Protein AF-A0A916DG64-F1 (afdb_monomer_lite)

Secondary structure (DSSP, 8-state):
--EEE-SSS-EEE-SSEEE---EEE-GGGSBT--HHHHHHTS----S-SHHHHHHHHHHHHPPTT-EEEEEEPPSS-BSTTHHHHHHHHHHHHHHHTT-TT-EEEEEESSSS-TTHHHHHHHHHHHT-BSTTSSEEEE-GGGTT-EEEEETTTTEEEESS-EEE-SEEEE-PPEEE-HHHHHTT---BTTTBEEB-TTT-BBSSSTTEEE-GGGEE-EEGGGTEEPPBSHHHHHHHHHHHHHHHHHHHTTPPPPPPEEEEEEEEEEETTEEEEEEEEEEEETTEEEE-GGG-EEPPSEEEETTEEEEPPHHHHHHHHHHHHHHHHHHHHHHH-

Radius of gyration: 21.14 Å; chains: 1; bounding box: 53×46×56 Å

Sequence (333 aa):
GKTVATADAGSFPYDALVVAPGVDFDFGAVEGLTQELSETAIPHAWKAGPQTLLLKKQLEAMPDGGRFVIAVPKGPFRCPPGPYERAAQVAMHCMHHGKKKAKILILDANESFSKKPLFEEAWKALYGYGPTGMIEWVSASAGGLVERIDAGSLTAHTTFDDVKADVLNVIPPHRAGKIARDAGLATLKGNWCEVKPENMESKAHKDIYVIGDACVGGETSTGNGFPKSAHMANSQAKVVAASLVAKLNALPTPVPIYTNTCYSVVGHDWGFSVVHLFRVQNGQWVYIKEGSGISPVTLGTKQAPKPVPRIYRKMEAEYADGWLRNLLADAFA

pLDDT: mean 95.9, std 5.23, range [58.59, 98.94]

Structure (mmCIF, N/CA/C/O backbone):
data_AF-A0A916DG64-F1
#
_entry.id   AF-A0A916DG64-F1
#
loop_
_atom_site.group_PDB
_atom_site.id
_atom_site.type_symbol
_atom_site.label_atom_id
_atom_site.label_alt_id
_atom_site.label_comp_id
_atom_site.label_asym_id
_atom_site.label_entity_id
_atom_site.label_seq_id
_atom_site.pdbx_PDB_ins_code
_atom_site.Cartn_x
_atom_site.Cartn_y
_atom_site.Cartn_z
_atom_site.occupancy
_atom_site.B_iso_or_equiv
_atom_site.auth_seq_id
_atom_site.auth_comp_id
_atom_site.auth_asym_id
_atom_site.auth_atom_id
_atom_site.pdbx_PDB_model_num
ATOM 1 N N . GLY A 1 1 ? -25.480 16.493 21.233 1.00 75.81 1 GLY A N 1
ATOM 2 C CA . GLY A 1 1 ? -25.607 15.028 21.087 1.00 75.81 1 GLY A CA 1
ATOM 3 C C . GLY A 1 1 ? -24.540 14.521 20.139 1.00 75.81 1 GLY A C 1
ATOM 4 O O . GLY A 1 1 ? -24.026 15.317 19.362 1.00 75.81 1 GLY A O 1
ATOM 5 N N . LYS A 1 2 ? -24.183 13.236 20.211 1.00 94.50 2 LYS A N 1
ATOM 6 C CA . LYS A 1 2 ? -23.258 12.599 19.263 1.00 94.50 2 LYS A CA 1
ATOM 7 C C . LYS A 1 2 ? -23.967 12.380 17.929 1.00 94.50 2 LYS A C 1
ATOM 9 O O . LYS A 1 2 ? -24.982 11.691 17.902 1.00 94.50 2 LYS A O 1
ATOM 14 N N . THR A 1 3 ? -23.473 12.995 16.855 1.00 96.62 3 THR A N 1
ATOM 15 C CA . THR A 1 3 ? -24.089 12.894 15.522 1.00 96.62 3 THR A CA 1
ATOM 16 C C . THR A 1 3 ? -23.038 12.826 14.422 1.00 96.62 3 THR A C 1
ATOM 18 O O . THR A 1 3 ? -21.952 13.385 14.579 1.00 96.62 3 THR A O 1
ATOM 21 N N . VAL A 1 4 ? -23.362 12.153 13.320 1.00 97.00 4 VAL A N 1
ATOM 22 C CA . VAL A 1 4 ? -22.627 12.218 12.054 1.00 97.00 4 VAL A CA 1
ATOM 23 C C . VAL A 1 4 ? -23.463 13.002 11.048 1.00 97.00 4 VAL A C 1
ATOM 25 O O . VAL A 1 4 ? -24.617 12.661 10.801 1.00 97.00 4 VAL A O 1
ATOM 28 N N . ALA A 1 5 ? -22.892 14.073 10.499 1.00 96.12 5 ALA A N 1
ATOM 29 C CA . ALA A 1 5 ? -23.518 14.859 9.445 1.00 96.12 5 ALA A CA 1
ATOM 30 C C . ALA A 1 5 ? -23.065 14.340 8.078 1.00 96.12 5 ALA A C 1
ATOM 32 O O . ALA A 1 5 ? -21.889 14.033 7.872 1.00 96.12 5 ALA A O 1
ATOM 33 N N . THR A 1 6 ? -24.006 14.247 7.149 1.00 96.38 6 THR A N 1
ATOM 34 C CA . THR A 1 6 ? -23.760 13.878 5.752 1.00 96.38 6 THR A CA 1
ATOM 35 C C . THR A 1 6 ? -23.953 15.100 4.859 1.00 96.38 6 THR A C 1
ATOM 37 O O . THR A 1 6 ? -24.619 16.052 5.261 1.00 96.38 6 THR A O 1
ATOM 40 N N . ALA A 1 7 ? -23.372 15.084 3.657 1.00 94.88 7 ALA A N 1
ATOM 41 C CA . ALA A 1 7 ? -23.532 16.188 2.710 1.00 94.88 7 ALA A CA 1
ATOM 42 C C . ALA A 1 7 ? -25.006 16.391 2.308 1.00 94.88 7 ALA A C 1
ATOM 44 O O . ALA A 1 7 ? -25.482 17.522 2.308 1.00 94.88 7 ALA A O 1
ATOM 45 N N . ASP A 1 8 ? -25.729 15.290 2.058 1.00 95.12 8 ASP A N 1
ATOM 46 C CA . ASP A 1 8 ? -27.039 15.340 1.391 1.00 95.12 8 ASP A CA 1
ATOM 47 C C . ASP A 1 8 ? -28.197 14.721 2.197 1.00 95.12 8 ASP A C 1
ATOM 49 O O . ASP A 1 8 ? -29.359 14.925 1.855 1.00 95.12 8 ASP A O 1
ATOM 53 N N . ALA A 1 9 ? -27.924 13.959 3.264 1.00 93.06 9 ALA A N 1
ATOM 54 C CA . ALA A 1 9 ? -28.934 13.171 3.990 1.00 93.06 9 ALA A CA 1
ATOM 55 C C . ALA A 1 9 ? -29.154 13.622 5.449 1.00 93.06 9 ALA A C 1
ATOM 57 O O . ALA A 1 9 ? -29.781 12.916 6.237 1.00 93.06 9 ALA A O 1
ATOM 58 N N . GLY A 1 10 ? -28.650 14.802 5.825 1.00 95.25 10 GLY A N 1
ATOM 59 C CA . GLY A 1 10 ? -28.802 15.358 7.170 1.00 95.25 10 GLY A CA 1
ATOM 60 C C . GLY A 1 10 ? -27.889 14.705 8.213 1.00 95.25 10 GLY A C 1
ATOM 61 O O . GLY A 1 10 ? -26.776 14.268 7.898 1.00 95.25 10 GLY A O 1
ATOM 62 N N . SER A 1 11 ? -28.351 14.682 9.466 1.00 97.06 11 SER A N 1
ATOM 63 C CA . SER A 1 11 ? -27.567 14.264 10.635 1.00 97.06 11 SER A CA 1
ATOM 64 C C . SER A 1 11 ? -28.151 13.026 11.309 1.00 97.06 11 SER A C 1
ATOM 66 O O . SER A 1 11 ? -29.339 12.987 11.623 1.00 97.06 11 SER A O 1
ATOM 68 N N . PHE A 1 12 ? -27.291 12.057 11.617 1.00 97.69 12 PHE A N 1
ATOM 69 C CA . PHE A 1 12 ? -27.664 10.795 12.254 1.00 97.69 12 PHE A CA 1
ATOM 70 C C . PHE A 1 12 ? -27.069 10.713 13.664 1.00 97.69 12 PHE A C 1
ATOM 72 O O . PHE A 1 12 ? -25.855 10.891 13.810 1.00 97.69 12 PHE A O 1
ATOM 79 N N . PRO A 1 13 ? -27.870 10.465 14.716 1.00 97.88 13 PRO A N 1
ATOM 80 C CA . PRO A 1 13 ? -27.342 10.237 16.055 1.00 97.88 13 PRO A CA 1
ATOM 81 C C . PRO A 1 13 ? -26.612 8.893 16.141 1.00 97.88 13 PRO A C 1
ATOM 83 O O . PRO A 1 13 ? -26.946 7.954 15.421 1.00 97.88 13 PRO A O 1
ATOM 86 N N . TYR A 1 14 ? -25.629 8.791 17.037 1.00 97.06 14 TYR A N 1
ATOM 87 C CA . TYR A 1 14 ? -24.932 7.531 17.297 1.00 97.06 14 TYR A CA 1
ATOM 88 C C . TYR A 1 14 ? -24.578 7.348 18.775 1.00 97.06 14 TYR A C 1
ATOM 90 O O . TYR A 1 14 ? -24.207 8.299 19.466 1.00 97.06 14 TYR A O 1
ATOM 98 N N . ASP A 1 15 ? -24.596 6.095 19.229 1.00 95.62 15 ASP A N 1
ATOM 99 C CA . ASP A 1 15 ? -24.011 5.689 20.513 1.00 95.62 15 ASP A CA 1
ATOM 100 C C . ASP A 1 15 ? -22.540 5.294 20.359 1.00 95.62 15 ASP A C 1
ATOM 102 O O . ASP A 1 15 ? -21.708 5.646 21.200 1.00 95.62 15 ASP A O 1
ATOM 106 N N . ALA A 1 16 ? -22.227 4.629 19.241 1.00 96.94 16 ALA A N 1
ATOM 107 C CA . ALA A 1 16 ? -20.892 4.288 18.771 1.00 96.94 16 ALA A CA 1
ATOM 108 C C . ALA A 1 16 ? -20.773 4.561 17.263 1.00 96.94 16 ALA A C 1
ATOM 110 O O . ALA A 1 16 ? -21.703 4.278 16.510 1.00 96.94 16 ALA A O 1
ATOM 111 N N . LEU A 1 17 ? -19.628 5.086 16.821 1.00 98.19 17 LEU A N 1
ATOM 112 C CA . LEU A 1 17 ? -19.360 5.401 15.416 1.00 98.19 17 LEU A CA 1
ATOM 113 C C . LEU A 1 17 ? -18.107 4.673 14.933 1.00 98.19 17 LEU A C 1
ATOM 115 O O . LEU A 1 17 ? -17.037 4.844 15.510 1.00 98.19 17 LEU A O 1
ATOM 119 N N . VAL A 1 18 ? -18.215 3.907 13.848 1.00 98.62 18 VAL A N 1
ATOM 120 C CA . VAL A 1 18 ? -17.057 3.292 13.181 1.00 98.62 18 VAL A CA 1
ATOM 121 C C . VAL A 1 18 ? -16.666 4.134 11.968 1.00 98.62 18 VAL A C 1
ATOM 123 O O . VAL A 1 18 ? -17.493 4.419 11.106 1.00 98.62 18 VAL A O 1
ATOM 126 N N . VAL A 1 19 ? -15.400 4.537 11.897 1.00 98.69 19 VAL A N 1
ATOM 127 C CA . VAL A 1 19 ? -14.840 5.428 10.875 1.00 98.69 19 VAL A CA 1
ATOM 128 C C . VAL A 1 19 ? -13.781 4.662 10.079 1.00 98.69 19 VAL A C 1
ATOM 130 O O . VAL A 1 19 ? -12.710 4.340 10.594 1.00 98.69 19 VAL A O 1
ATOM 133 N N . ALA A 1 20 ? -14.075 4.372 8.807 1.00 98.62 20 ALA A N 1
ATOM 134 C CA . ALA A 1 20 ? -13.213 3.588 7.911 1.00 98.62 20 ALA A CA 1
ATOM 135 C C . ALA A 1 20 ? -12.921 4.294 6.560 1.00 98.62 20 ALA A C 1
ATOM 137 O O . ALA A 1 20 ? -13.165 3.722 5.500 1.00 98.62 20 ALA A O 1
ATOM 138 N N . PRO A 1 21 ? -12.399 5.539 6.538 1.00 98.31 21 PRO A N 1
ATOM 139 C CA . PRO A 1 21 ? -12.333 6.352 5.319 1.00 98.31 21 PRO A CA 1
ATOM 140 C C . PRO A 1 21 ? -11.143 6.022 4.403 1.00 98.31 21 PRO A C 1
ATOM 142 O O . PRO A 1 21 ? -10.901 6.725 3.422 1.00 98.31 21 PRO A O 1
ATOM 145 N N . GLY A 1 22 ? -10.357 4.992 4.730 1.00 98.38 22 GLY A N 1
ATOM 146 C CA . GLY A 1 22 ? -9.140 4.643 4.002 1.00 98.38 22 GLY A CA 1
ATOM 147 C C . GLY A 1 22 ? -8.077 5.745 4.062 1.00 98.38 22 GLY A C 1
ATOM 148 O O . GLY A 1 22 ? -7.862 6.365 5.106 1.00 98.38 22 GLY A O 1
ATOM 149 N N . VAL A 1 23 ? -7.396 5.965 2.934 1.00 97.94 23 VAL A N 1
ATOM 150 C CA . VAL A 1 23 ? -6.313 6.949 2.797 1.00 97.94 23 VAL A CA 1
ATOM 151 C C . VAL A 1 23 ? -6.697 8.128 1.916 1.00 97.94 23 VAL A C 1
ATOM 153 O O . VAL A 1 23 ? -7.529 8.034 1.007 1.00 97.94 23 VAL A O 1
ATOM 156 N N . ASP A 1 24 ? -6.008 9.226 2.159 1.00 97.50 24 ASP A N 1
ATOM 157 C CA . ASP A 1 24 ? -5.886 10.374 1.281 1.00 97.50 24 ASP A CA 1
ATOM 158 C C . ASP A 1 24 ? -4.401 10.605 0.956 1.00 97.50 24 ASP A C 1
ATOM 160 O O . ASP A 1 24 ? -3.525 9.997 1.580 1.00 97.50 24 ASP A O 1
ATOM 164 N N . PHE A 1 25 ? -4.115 11.455 -0.024 1.00 98.00 25 PHE A N 1
ATOM 165 C CA . PHE A 1 25 ? -2.757 11.683 -0.518 1.00 98.00 25 PHE A CA 1
ATOM 166 C C . PHE A 1 25 ? -2.274 13.090 -0.178 1.00 98.00 25 PHE A C 1
ATOM 168 O O . PHE A 1 25 ? -3.056 14.044 -0.137 1.00 98.00 25 PHE A O 1
ATOM 175 N N . ASP A 1 26 ? -0.977 13.208 0.083 1.00 96.44 26 ASP A N 1
ATOM 176 C CA . ASP A 1 26 ? -0.284 14.482 0.198 1.00 96.44 26 ASP A CA 1
ATOM 177 C C . ASP A 1 26 ? 0.461 14.783 -1.106 1.00 96.44 26 ASP A C 1
ATOM 179 O O . ASP A 1 26 ? 1.649 14.503 -1.245 1.00 96.44 26 ASP A O 1
ATOM 183 N N . PHE A 1 27 ? -0.272 15.286 -2.103 1.00 96.62 27 PHE A N 1
ATOM 184 C CA . PHE A 1 27 ? 0.285 15.563 -3.431 1.00 96.62 27 PHE A CA 1
ATOM 185 C C . PHE A 1 27 ? 1.419 16.593 -3.385 1.00 96.62 27 PHE A C 1
ATOM 187 O O . PHE A 1 27 ? 2.398 16.438 -4.101 1.00 96.62 27 PHE A O 1
ATOM 194 N N . GLY A 1 28 ? 1.325 17.583 -2.489 1.00 94.38 28 GLY A N 1
ATOM 195 C CA . GLY A 1 28 ? 2.333 18.634 -2.341 1.00 94.38 28 GLY A CA 1
ATOM 196 C C . GLY A 1 28 ? 3.660 18.166 -1.737 1.00 94.38 28 GLY A C 1
ATOM 197 O O . GLY A 1 28 ? 4.599 18.951 -1.685 1.00 94.38 28 GLY A O 1
ATOM 198 N N . ALA A 1 29 ? 3.757 16.910 -1.289 1.00 94.44 29 ALA A N 1
ATOM 199 C CA . ALA A 1 29 ? 5.007 16.337 -0.797 1.00 94.44 29 ALA A CA 1
ATOM 200 C C . ALA A 1 29 ? 5.994 15.959 -1.919 1.00 94.44 29 ALA A C 1
ATOM 202 O O . ALA A 1 29 ? 7.142 15.642 -1.624 1.00 94.44 29 ALA A O 1
ATOM 203 N N . VAL A 1 30 ? 5.553 15.977 -3.182 1.00 97.19 30 VAL A N 1
ATOM 204 C CA . VAL A 1 30 ? 6.415 15.873 -4.366 1.00 97.19 30 VAL A CA 1
ATOM 205 C C . VAL A 1 30 ? 6.221 17.150 -5.172 1.00 97.19 30 VAL A C 1
ATOM 207 O O . VAL A 1 30 ? 5.112 17.437 -5.626 1.00 97.19 30 VAL A O 1
ATOM 210 N N . GLU A 1 31 ? 7.278 17.939 -5.339 1.00 98.12 31 GLU A N 1
ATOM 211 C CA . GLU A 1 31 ? 7.180 19.214 -6.046 1.00 98.12 31 GLU A CA 1
ATOM 212 C C . GLU A 1 31 ? 6.708 18.990 -7.495 1.00 98.12 31 GLU A C 1
ATOM 214 O O . GLU A 1 31 ? 7.149 18.067 -8.178 1.00 98.12 31 GLU A O 1
ATOM 219 N N . GLY A 1 32 ? 5.773 19.816 -7.967 1.00 97.19 32 GLY A N 1
ATOM 220 C CA . GLY A 1 32 ? 5.185 19.694 -9.306 1.00 97.19 32 GLY A CA 1
ATOM 221 C C . GLY A 1 32 ? 4.046 18.672 -9.424 1.00 97.19 32 GLY A C 1
ATOM 222 O O . GLY A 1 32 ? 3.350 18.668 -10.439 1.00 97.19 32 GLY A O 1
ATOM 223 N N . LEU A 1 33 ? 3.791 17.846 -8.400 1.00 98.00 33 LEU A N 1
ATOM 224 C CA . LEU A 1 33 ? 2.651 16.931 -8.388 1.00 98.00 33 LEU A CA 1
ATOM 225 C C . LEU A 1 33 ? 1.389 17.609 -7.844 1.00 98.00 33 LEU A C 1
ATOM 227 O O . LEU A 1 33 ? 1.379 18.207 -6.770 1.00 98.00 33 LEU A O 1
ATOM 231 N N . THR A 1 34 ? 0.282 17.459 -8.567 1.00 97.88 34 THR A N 1
ATOM 232 C CA . THR A 1 34 ? -1.045 17.916 -8.137 1.00 97.88 34 THR A CA 1
ATOM 233 C C . THR A 1 34 ? -2.055 16.776 -8.202 1.00 97.88 34 THR A C 1
ATOM 235 O O . THR A 1 34 ? -1.813 15.737 -8.826 1.00 97.88 34 THR A O 1
ATOM 238 N N . GLN A 1 35 ? -3.208 16.967 -7.558 1.00 97.31 35 GLN A N 1
ATOM 239 C CA . GLN A 1 35 ? -4.318 16.023 -7.669 1.00 97.31 35 GLN A CA 1
ATOM 240 C C . GLN A 1 35 ? -4.804 15.907 -9.121 1.00 97.31 35 GLN A C 1
ATOM 242 O O . GLN A 1 35 ? -4.921 14.798 -9.628 1.00 97.31 35 GLN A O 1
ATOM 247 N N . GLU A 1 36 ? -5.016 17.034 -9.805 1.00 97.75 36 GLU A N 1
ATOM 248 C CA . GLU A 1 36 ? -5.462 17.068 -11.205 1.00 97.75 36 GLU A CA 1
ATOM 249 C C . GLU A 1 36 ? -4.494 16.318 -12.124 1.00 97.75 36 GLU A C 1
ATOM 251 O O . GLU A 1 36 ? -4.902 15.475 -12.925 1.00 97.75 36 GLU A O 1
ATOM 256 N N . LEU A 1 37 ? -3.194 16.572 -11.971 1.00 97.00 37 LEU A N 1
ATOM 257 C CA . LEU A 1 37 ? -2.167 15.888 -12.746 1.00 97.00 37 LEU A CA 1
ATOM 258 C C . LEU A 1 37 ? -2.169 14.386 -12.461 1.00 97.00 37 LEU A C 1
ATOM 260 O O . LEU A 1 37 ? -2.045 13.575 -13.381 1.00 97.00 37 LEU A O 1
ATOM 264 N N . SER A 1 38 ? -2.367 14.018 -11.194 1.00 97.25 38 SER A N 1
ATOM 265 C CA . SER A 1 38 ? -2.494 12.621 -10.804 1.00 97.25 38 SER A CA 1
ATOM 266 C C . SER A 1 38 ? -3.720 11.966 -11.432 1.00 97.25 38 SER A C 1
ATOM 268 O O . SER A 1 38 ? -3.664 10.806 -11.815 1.00 97.25 38 SER A O 1
ATOM 270 N N . GLU A 1 39 ? -4.822 12.694 -11.584 1.00 96.81 39 GLU A N 1
ATOM 271 C CA . GLU A 1 39 ? -6.076 12.204 -12.161 1.00 96.81 39 GLU A CA 1
ATOM 272 C C . GLU A 1 39 ? -6.049 12.077 -13.690 1.00 96.81 39 GLU A C 1
ATOM 274 O O . GLU A 1 39 ? -6.803 11.272 -14.240 1.00 96.81 39 GLU A O 1
ATOM 279 N N . THR A 1 40 ? -5.162 12.813 -14.367 1.00 96.62 40 THR A N 1
ATOM 280 C CA . THR A 1 40 ? -5.202 12.989 -15.829 1.00 96.62 40 THR A CA 1
ATOM 281 C C . THR A 1 40 ? -3.980 12.458 -16.577 1.00 96.62 40 THR A C 1
ATOM 283 O O . THR A 1 40 ? -4.145 11.925 -17.676 1.00 96.62 40 THR A O 1
ATOM 286 N N . ALA A 1 41 ? -2.769 12.557 -16.014 1.00 97.25 41 ALA A N 1
ATOM 287 C CA . ALA A 1 41 ? -1.533 12.256 -16.746 1.00 97.25 41 ALA A CA 1
ATOM 288 C C . ALA A 1 41 ? -0.509 11.413 -15.973 1.00 97.25 41 ALA A C 1
ATOM 290 O O . ALA A 1 41 ? 0.142 10.570 -16.584 1.00 97.25 41 ALA A O 1
ATOM 291 N N . ILE A 1 42 ? -0.362 11.588 -14.658 1.00 98.44 42 ILE A N 1
ATOM 292 C CA . ILE A 1 42 ? 0.627 10.863 -13.837 1.00 98.44 42 ILE A CA 1
ATOM 293 C C . ILE A 1 42 ? -0.128 10.066 -12.766 1.00 98.44 42 ILE A C 1
ATOM 295 O O . ILE A 1 42 ? -0.155 10.447 -11.596 1.00 98.44 42 ILE A O 1
ATOM 299 N N . PRO A 1 43 ? -0.820 8.975 -13.146 1.00 98.56 43 PRO A N 1
ATOM 300 C CA . PRO A 1 43 ? -1.665 8.238 -12.220 1.00 98.56 43 PRO A CA 1
ATOM 301 C C . PRO A 1 43 ? -0.854 7.698 -11.051 1.00 98.56 43 PRO A C 1
ATOM 303 O O . PRO A 1 43 ? 0.223 7.141 -11.242 1.00 98.56 43 PRO A O 1
ATOM 306 N N . HIS A 1 44 ? -1.417 7.760 -9.847 1.00 98.50 44 HIS A N 1
ATOM 307 C CA . HIS A 1 44 ? -0.919 7.006 -8.698 1.00 98.50 44 HIS A CA 1
ATOM 308 C C . HIS A 1 44 ? -1.478 5.575 -8.703 1.00 98.50 44 HIS A C 1
ATOM 310 O O . HIS A 1 44 ? -0.806 4.629 -8.280 1.00 98.50 44 HIS A O 1
ATOM 316 N N . ALA A 1 45 ? -2.713 5.386 -9.193 1.00 98.50 45 ALA A N 1
ATOM 317 C CA . ALA A 1 45 ? -3.417 4.096 -9.219 1.00 98.50 45 ALA A CA 1
ATOM 318 C C . ALA A 1 45 ? -3.438 3.363 -7.865 1.00 98.50 45 ALA A C 1
ATOM 320 O O . ALA A 1 45 ? -3.449 2.137 -7.800 1.00 98.50 45 ALA A O 1
ATOM 321 N N . TRP A 1 46 ? -3.441 4.123 -6.770 1.00 98.44 46 TRP A N 1
ATOM 322 C CA . TRP A 1 46 ? -3.480 3.621 -5.386 1.00 98.44 46 TRP A CA 1
ATOM 323 C C . TRP A 1 46 ? -4.880 3.666 -4.747 1.00 98.44 46 TRP A C 1
ATOM 325 O O . TRP A 1 46 ? -5.128 3.126 -3.663 1.00 98.44 46 TRP A O 1
ATOM 335 N N . LYS A 1 47 ? -5.815 4.294 -5.462 1.00 98.00 47 LYS A N 1
ATOM 336 C CA . LYS A 1 47 ? -7.254 4.040 -5.394 1.00 98.00 47 LYS A CA 1
ATOM 337 C C . LYS A 1 47 ? -7.634 3.448 -6.750 1.00 98.00 47 LYS A C 1
ATOM 339 O O . LYS A 1 47 ? -7.236 3.994 -7.777 1.00 98.00 47 LYS A O 1
ATOM 344 N N . ALA A 1 48 ? -8.296 2.296 -6.736 1.00 96.88 48 ALA A N 1
ATOM 345 C CA . ALA A 1 48 ? -8.661 1.590 -7.959 1.00 96.88 48 ALA A CA 1
ATOM 346 C C . ALA A 1 48 ? -9.760 2.337 -8.741 1.00 96.88 48 ALA A C 1
ATOM 348 O O . ALA A 1 48 ? -10.287 3.348 -8.277 1.00 96.88 48 ALA A O 1
ATOM 349 N N . GLY A 1 49 ? -10.112 1.833 -9.924 1.00 97.88 49 GLY A N 1
ATOM 350 C CA . GLY A 1 49 ? -11.146 2.417 -10.783 1.00 97.88 49 GLY A CA 1
ATOM 351 C C . GLY A 1 49 ? -10.531 3.268 -11.900 1.00 97.88 49 GLY A C 1
ATOM 352 O O . GLY A 1 49 ? -9.644 2.761 -12.593 1.00 97.88 49 GLY A O 1
ATOM 353 N N . PRO A 1 50 ? -10.948 4.537 -12.095 1.00 98.12 50 PRO A N 1
ATOM 354 C CA . PRO A 1 50 ? -10.475 5.373 -13.206 1.00 98.12 50 PRO A CA 1
ATOM 355 C C . PRO A 1 50 ? -8.948 5.468 -13.310 1.00 98.12 50 PRO A C 1
ATOM 357 O O . PRO A 1 50 ? -8.386 5.340 -14.393 1.00 98.12 50 PRO A O 1
ATOM 360 N N . GLN A 1 51 ? -8.263 5.590 -12.172 1.00 98.19 51 GLN A N 1
ATOM 361 C CA . GLN A 1 51 ? -6.802 5.635 -12.104 1.00 98.19 51 GLN A CA 1
ATOM 362 C C . GLN A 1 51 ? -6.123 4.352 -12.613 1.00 98.19 51 GLN A C 1
ATOM 364 O O . GLN A 1 51 ? -5.095 4.414 -13.284 1.00 98.19 51 GLN A O 1
ATOM 369 N N . THR A 1 52 ? -6.688 3.178 -12.308 1.00 98.69 52 THR A N 1
ATOM 370 C CA . THR A 1 52 ? -6.166 1.892 -12.799 1.00 98.69 52 THR A CA 1
ATOM 371 C C . THR A 1 52 ? -6.324 1.785 -14.313 1.00 98.69 52 THR A C 1
ATOM 373 O O . THR A 1 52 ? -5.415 1.314 -14.995 1.00 98.69 52 THR A O 1
ATOM 376 N N . LEU A 1 53 ? -7.456 2.257 -14.847 1.00 98.62 53 LEU A N 1
ATOM 377 C CA . LEU A 1 53 ? -7.720 2.272 -16.286 1.00 98.62 53 LEU A CA 1
ATOM 378 C C . LEU A 1 53 ? -6.799 3.249 -17.026 1.00 98.62 53 LEU A C 1
ATOM 380 O O . LEU A 1 53 ? -6.290 2.905 -18.092 1.00 98.62 53 LEU A O 1
ATOM 384 N N . LEU A 1 54 ? -6.537 4.426 -16.447 1.00 98.75 54 LEU A N 1
ATOM 385 C CA . LEU A 1 54 ? -5.586 5.396 -16.992 1.00 98.75 54 LEU A CA 1
ATOM 386 C C . LEU A 1 54 ? -4.178 4.797 -17.089 1.00 98.75 54 LEU A C 1
ATOM 388 O O . LEU A 1 54 ? -3.590 4.802 -18.169 1.00 98.75 54 LEU A O 1
ATOM 392 N N . LEU A 1 55 ? -3.674 4.209 -15.998 1.00 98.81 55 LEU A N 1
ATOM 393 C CA . LEU A 1 55 ? -2.358 3.567 -16.000 1.00 98.81 55 LEU A CA 1
ATOM 394 C C . LEU A 1 55 ? -2.287 2.426 -17.029 1.00 98.81 55 LEU A C 1
ATOM 396 O O . LEU A 1 55 ? -1.326 2.344 -17.790 1.00 98.81 55 LEU A O 1
ATOM 400 N N . LYS A 1 56 ? -3.320 1.575 -17.111 1.00 98.62 56 LYS A N 1
ATOM 401 C CA . LYS A 1 56 ? -3.395 0.512 -18.127 1.00 98.62 56 LYS A CA 1
ATOM 402 C C . LYS A 1 56 ? -3.297 1.081 -19.544 1.00 98.62 56 LYS A C 1
ATOM 404 O O . LYS A 1 56 ? -2.496 0.589 -20.332 1.00 98.62 56 LYS A O 1
ATOM 409 N N . LYS A 1 57 ? -4.070 2.124 -19.857 1.00 98.75 57 LYS A N 1
ATOM 410 C CA . LYS A 1 57 ? -4.063 2.769 -21.178 1.00 98.75 57 LYS A CA 1
ATOM 411 C C . LYS A 1 57 ? -2.676 3.313 -21.534 1.00 98.75 57 LYS A C 1
ATOM 413 O O . LYS A 1 57 ? -2.235 3.160 -22.670 1.00 98.75 57 LYS A O 1
ATOM 418 N N . GLN A 1 58 ? -1.981 3.919 -20.572 1.00 98.81 58 GLN A N 1
ATOM 419 C CA . GLN A 1 58 ? -0.618 4.420 -20.771 1.00 98.81 58 GLN A CA 1
ATOM 420 C C . GLN A 1 58 ? 0.375 3.284 -21.054 1.00 98.81 58 GLN A C 1
ATOM 422 O O . GLN A 1 58 ? 1.168 3.384 -21.984 1.00 98.81 58 GLN A O 1
ATOM 427 N N . LEU A 1 59 ? 0.289 2.169 -20.322 1.00 98.75 59 LEU A N 1
ATOM 428 C CA . LEU A 1 59 ? 1.128 0.984 -20.551 1.00 98.75 59 LEU A CA 1
ATOM 429 C C . LEU A 1 59 ? 0.850 0.298 -21.899 1.00 98.75 59 LEU A C 1
ATOM 431 O O . LEU A 1 59 ? 1.766 -0.224 -22.540 1.00 98.75 59 LEU A O 1
ATOM 435 N N . GLU A 1 60 ? -0.405 0.296 -22.350 1.00 98.50 60 GLU A N 1
ATOM 436 C CA . GLU A 1 60 ? -0.779 -0.215 -23.671 1.00 98.50 60 GLU A CA 1
ATOM 437 C C . GLU A 1 60 ? -0.138 0.617 -24.786 1.00 98.50 60 GLU A C 1
ATOM 439 O O . GLU A 1 60 ? 0.400 0.029 -25.726 1.00 98.50 60 GLU A O 1
ATOM 444 N N . ALA A 1 61 ? -0.135 1.946 -24.630 1.00 98.44 61 ALA A N 1
ATOM 445 C CA . ALA A 1 61 ? 0.432 2.908 -25.575 1.00 98.44 61 ALA A CA 1
ATOM 446 C C . ALA A 1 61 ? 1.965 3.057 -25.500 1.00 98.44 61 ALA A C 1
ATOM 448 O O . ALA A 1 61 ? 2.563 3.588 -26.434 1.00 98.44 61 ALA A O 1
ATOM 449 N N . MET A 1 62 ? 2.603 2.605 -24.417 1.00 98.62 62 MET A N 1
ATOM 450 C CA . MET A 1 62 ? 4.056 2.692 -24.241 1.00 98.62 62 MET A CA 1
ATOM 451 C C . MET A 1 62 ? 4.793 1.945 -25.373 1.00 98.62 62 MET A C 1
ATOM 453 O O . MET A 1 62 ? 4.454 0.795 -25.656 1.00 98.62 62 MET A O 1
ATOM 457 N N . PRO A 1 63 ? 5.807 2.530 -26.029 1.00 98.06 63 PRO A N 1
ATOM 458 C CA . PRO A 1 63 ? 6.538 1.838 -27.091 1.00 98.06 63 PRO A CA 1
ATOM 459 C C . PRO A 1 63 ? 7.385 0.672 -26.548 1.00 98.06 63 PRO A C 1
ATOM 461 O O . PRO A 1 63 ? 7.741 0.631 -25.367 1.00 98.06 63 PRO A O 1
ATOM 464 N N . ASP A 1 64 ? 7.763 -0.275 -27.416 1.00 98.19 64 ASP A N 1
ATOM 465 C CA . ASP A 1 64 ? 8.842 -1.214 -27.077 1.00 98.19 64 ASP A CA 1
ATOM 466 C C . ASP A 1 64 ? 10.149 -0.434 -26.865 1.00 98.19 64 ASP A C 1
ATOM 468 O O . ASP A 1 64 ? 10.497 0.438 -27.660 1.00 98.19 64 ASP A O 1
ATOM 472 N N . GLY A 1 65 ? 10.857 -0.730 -25.776 1.00 97.75 65 GLY A N 1
ATOM 473 C CA . GLY A 1 65 ? 11.991 0.077 -25.312 1.00 97.75 65 GLY A CA 1
ATOM 474 C C . GLY A 1 65 ? 11.610 1.242 -24.395 1.00 97.75 65 GLY A C 1
ATOM 475 O O . GLY A 1 65 ? 12.508 1.868 -23.838 1.00 97.75 65 GLY A O 1
ATOM 476 N N . GLY A 1 66 ? 10.313 1.503 -24.201 1.00 98.44 66 GLY A N 1
ATOM 477 C CA . GLY A 1 66 ? 9.833 2.545 -23.300 1.00 98.44 66 GLY A CA 1
ATOM 478 C C . GLY A 1 66 ? 10.151 2.263 -21.830 1.00 98.44 66 GLY A C 1
ATOM 479 O O . GLY A 1 66 ? 10.283 1.110 -21.398 1.00 98.44 66 GLY A O 1
ATOM 480 N N . ARG A 1 67 ? 10.274 3.335 -21.049 1.00 98.75 67 ARG A N 1
ATOM 481 C CA . ARG A 1 67 ? 10.593 3.302 -19.625 1.00 98.75 67 ARG A CA 1
ATOM 482 C C . ARG A 1 67 ? 9.361 3.615 -18.779 1.00 98.75 67 ARG A C 1
ATOM 484 O O . ARG A 1 67 ? 8.844 4.731 -18.789 1.00 98.75 67 ARG A O 1
ATOM 491 N N . PHE A 1 68 ? 8.943 2.633 -17.990 1.00 98.94 68 PHE A N 1
ATOM 492 C CA . PHE A 1 68 ? 8.008 2.807 -16.887 1.00 98.94 68 PHE A CA 1
ATOM 493 C C . PHE A 1 68 ? 8.786 3.150 -15.614 1.00 98.94 68 PHE A C 1
ATOM 495 O O . PHE A 1 68 ? 9.673 2.398 -15.205 1.00 98.94 68 PHE A O 1
ATOM 502 N N . VAL A 1 69 ? 8.447 4.267 -14.976 1.00 98.94 69 VAL A N 1
ATOM 503 C CA . VAL A 1 69 ? 9.030 4.681 -13.694 1.00 98.94 69 VAL A CA 1
ATOM 504 C C . VAL A 1 69 ? 7.942 4.676 -12.635 1.00 98.94 69 VAL A C 1
ATOM 506 O O . VAL A 1 69 ? 6.885 5.273 -12.828 1.00 98.94 69 VAL A O 1
ATOM 509 N N . ILE A 1 70 ? 8.207 4.026 -11.505 1.00 98.94 70 ILE A N 1
ATOM 510 C CA . ILE A 1 70 ? 7.343 4.057 -10.327 1.00 98.94 70 ILE A CA 1
ATOM 511 C C . ILE A 1 70 ? 8.076 4.706 -9.157 1.00 98.94 70 ILE A C 1
ATOM 513 O O . ILE A 1 70 ? 9.134 4.233 -8.748 1.00 98.94 70 ILE A O 1
ATOM 517 N N . ALA A 1 71 ? 7.502 5.783 -8.619 1.00 98.81 71 ALA A N 1
ATOM 518 C CA . ALA A 1 71 ? 8.015 6.468 -7.437 1.00 98.81 71 ALA A CA 1
ATOM 519 C C . ALA A 1 71 ? 7.271 5.977 -6.188 1.00 98.81 71 ALA A C 1
ATOM 521 O O . ALA A 1 71 ? 6.043 6.091 -6.107 1.00 98.81 71 ALA A O 1
ATOM 522 N N . VAL A 1 72 ? 8.010 5.413 -5.229 1.00 98.81 72 VAL A N 1
ATOM 523 C CA . VAL A 1 72 ? 7.474 4.806 -4.002 1.00 98.81 72 VAL A CA 1
ATOM 524 C C . VAL A 1 72 ? 7.713 5.737 -2.809 1.00 98.81 72 VAL A C 1
ATOM 526 O O . VAL A 1 72 ? 8.858 6.119 -2.561 1.00 98.81 72 VAL A O 1
ATOM 529 N N . PRO A 1 73 ? 6.674 6.098 -2.029 1.00 98.06 73 PRO A N 1
ATOM 530 C CA . PRO A 1 73 ? 6.813 7.046 -0.936 1.00 98.06 73 PRO A CA 1
ATOM 531 C C . PRO A 1 73 ? 7.422 6.380 0.298 1.00 98.06 73 PRO A C 1
ATOM 533 O O . PRO A 1 73 ? 7.409 5.155 0.465 1.00 98.06 73 PRO A O 1
ATOM 536 N N . LYS A 1 74 ? 7.894 7.205 1.235 1.00 95.62 74 LYS A N 1
ATOM 537 C CA . LYS A 1 74 ? 8.321 6.715 2.546 1.00 95.62 74 LYS A CA 1
ATOM 538 C C . LYS A 1 74 ? 7.130 6.111 3.294 1.00 95.62 74 LYS A C 1
ATOM 540 O O . LYS A 1 74 ? 6.026 6.654 3.273 1.00 95.62 74 LYS A O 1
ATOM 545 N N . GLY A 1 75 ? 7.365 4.997 3.989 1.00 91.06 75 GLY A N 1
ATOM 546 C CA . GLY A 1 75 ? 6.388 4.432 4.921 1.00 91.06 75 GLY A CA 1
ATOM 547 C C . GLY A 1 75 ? 5.939 5.421 6.015 1.00 91.06 75 GLY A C 1
ATOM 548 O O . GLY A 1 75 ? 6.721 6.284 6.418 1.00 91.06 75 GLY A O 1
ATOM 549 N N . PRO A 1 76 ? 4.714 5.268 6.557 1.00 92.50 76 PRO A N 1
ATOM 550 C CA . PRO A 1 76 ? 3.726 4.236 6.227 1.00 92.50 76 PRO A CA 1
ATOM 551 C C . PRO A 1 76 ? 2.856 4.589 5.002 1.00 92.50 76 PRO A C 1
ATOM 553 O O . PRO A 1 76 ? 2.370 5.707 4.873 1.00 92.50 76 PRO A O 1
ATOM 556 N N . PHE A 1 77 ? 2.572 3.597 4.152 1.00 95.56 77 PHE A N 1
ATOM 557 C CA . PHE A 1 77 ? 1.655 3.706 3.007 1.00 95.56 77 PHE A CA 1
ATOM 558 C C . PHE A 1 77 ? 0.805 2.432 2.850 1.00 95.56 77 PHE A C 1
ATOM 560 O O . PHE A 1 77 ? 1.077 1.407 3.484 1.00 95.56 77 PHE A O 1
ATOM 567 N N . ARG A 1 78 ? -0.266 2.504 2.047 1.00 98.00 78 ARG A N 1
ATOM 568 C CA . ARG A 1 78 ? -1.183 1.373 1.808 1.00 98.00 78 ARG A CA 1
ATOM 569 C C . ARG A 1 78 ? -0.469 0.259 1.044 1.00 98.00 78 ARG A C 1
ATOM 571 O O . ARG A 1 78 ? 0.136 0.527 0.019 1.00 98.00 78 ARG A O 1
ATOM 578 N N . CYS A 1 79 ? -0.639 -0.979 1.497 1.00 97.81 79 CYS A N 1
ATOM 579 C CA . CYS A 1 79 ? -0.105 -2.210 0.922 1.00 97.81 79 CYS A CA 1
ATOM 580 C C . CYS A 1 79 ? 1.404 -2.126 0.623 1.00 97.81 79 CYS A C 1
ATOM 582 O O . CYS A 1 79 ? 1.790 -1.971 -0.536 1.00 97.81 79 CYS A O 1
ATOM 584 N N . PRO A 1 80 ? 2.274 -2.276 1.643 1.00 96.75 80 PRO A N 1
ATOM 585 C CA . PRO A 1 80 ? 3.721 -2.178 1.473 1.00 96.75 80 PRO A CA 1
ATOM 586 C C . PRO A 1 80 ? 4.319 -2.985 0.309 1.00 96.75 80 PRO A C 1
ATOM 588 O O . PRO A 1 80 ? 5.173 -2.430 -0.365 1.00 96.75 80 PRO A O 1
ATOM 591 N N . PRO A 1 81 ? 3.910 -4.237 0.002 1.00 98.19 81 PRO A N 1
ATOM 592 C CA . PRO A 1 81 ? 4.479 -4.963 -1.138 1.00 98.19 81 PRO A CA 1
ATOM 593 C C . PRO A 1 81 ? 3.904 -4.555 -2.511 1.00 98.19 81 PRO A C 1
ATOM 595 O O . PRO A 1 81 ? 4.419 -4.992 -3.539 1.00 98.19 81 PRO A O 1
ATOM 598 N N . GLY A 1 82 ? 2.848 -3.736 -2.544 1.00 98.75 82 GLY A N 1
ATOM 599 C CA . GLY A 1 82 ? 2.108 -3.386 -3.757 1.00 98.75 82 GLY A CA 1
ATOM 600 C C . GLY A 1 82 ? 2.937 -2.741 -4.877 1.00 98.75 82 GLY A C 1
ATOM 601 O O . GLY A 1 82 ? 2.711 -3.094 -6.035 1.00 98.75 82 GLY A O 1
ATOM 602 N N . PRO A 1 83 ? 3.899 -1.830 -4.607 1.00 98.88 83 PRO A N 1
ATOM 603 C CA . PRO A 1 83 ? 4.653 -1.185 -5.686 1.00 98.88 83 PRO A CA 1
ATOM 604 C C . PRO A 1 83 ? 5.532 -2.183 -6.446 1.00 98.88 83 PRO A C 1
ATOM 606 O O . PRO A 1 83 ? 5.664 -2.125 -7.666 1.00 98.88 83 PRO A O 1
ATOM 609 N N . TYR A 1 84 ? 6.080 -3.152 -5.720 1.00 98.88 84 TYR A N 1
ATOM 610 C CA . TYR A 1 84 ? 6.992 -4.172 -6.235 1.00 98.88 84 TYR A CA 1
ATOM 611 C C . TYR A 1 84 ? 6.234 -5.274 -6.986 1.00 98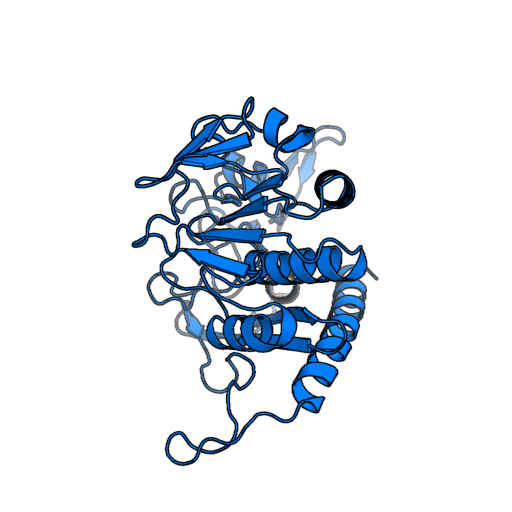.88 84 TYR A C 1
ATOM 613 O O . TYR A 1 84 ? 6.706 -5.780 -8.005 1.00 98.88 84 TYR A O 1
ATOM 621 N N . GLU A 1 85 ? 5.017 -5.598 -6.537 1.00 98.88 85 GLU A N 1
ATOM 622 C CA . GLU A 1 85 ? 4.077 -6.409 -7.314 1.00 98.88 85 GLU A CA 1
ATOM 623 C C . GLU A 1 85 ? 3.669 -5.697 -8.604 1.00 98.88 85 GLU A C 1
ATOM 625 O O . GLU A 1 85 ? 3.714 -6.304 -9.671 1.00 98.88 85 GLU A O 1
ATOM 630 N N . ARG A 1 86 ? 3.354 -4.396 -8.541 1.00 98.94 86 ARG A N 1
ATOM 631 C CA . ARG A 1 86 ? 3.053 -3.598 -9.734 1.00 98.94 86 ARG A CA 1
ATOM 632 C C . ARG A 1 86 ? 4.203 -3.625 -10.731 1.00 98.94 86 ARG A C 1
ATOM 634 O O . ARG A 1 86 ? 3.946 -3.853 -11.905 1.00 98.94 86 ARG A O 1
ATOM 641 N N . ALA A 1 87 ? 5.445 -3.444 -10.289 1.00 98.88 87 ALA A N 1
ATOM 642 C CA . ALA A 1 87 ? 6.609 -3.529 -11.169 1.00 98.88 87 ALA A CA 1
ATOM 643 C C . ALA A 1 87 ? 6.680 -4.879 -11.906 1.00 98.88 87 ALA A C 1
ATOM 645 O O . ALA A 1 87 ? 6.882 -4.910 -13.120 1.00 98.88 87 ALA A O 1
ATOM 646 N N . ALA A 1 88 ? 6.431 -5.988 -11.201 1.00 98.81 88 ALA A N 1
ATOM 647 C CA . ALA A 1 88 ? 6.375 -7.312 -11.815 1.00 98.81 88 ALA A CA 1
ATOM 648 C C . ALA A 1 88 ? 5.191 -7.474 -12.785 1.00 98.81 88 ALA A C 1
ATOM 650 O O . ALA A 1 88 ? 5.358 -8.032 -13.864 1.00 98.81 88 ALA A O 1
ATOM 651 N N . GLN A 1 89 ? 4.008 -6.965 -12.435 1.00 98.75 89 GLN A N 1
ATOM 652 C CA . GLN A 1 89 ? 2.819 -7.005 -13.295 1.00 98.75 89 GLN A CA 1
ATOM 653 C C . GLN A 1 89 ? 2.997 -6.160 -14.563 1.00 98.75 89 GLN A C 1
ATOM 655 O O . GLN A 1 89 ? 2.597 -6.581 -15.647 1.00 98.75 89 GLN A O 1
ATOM 660 N N . VAL A 1 90 ? 3.657 -5.004 -14.458 1.00 98.81 90 VAL A N 1
ATOM 661 C CA . VAL A 1 90 ? 4.029 -4.174 -15.610 1.00 98.81 90 VAL A CA 1
ATOM 662 C C . VAL A 1 90 ? 5.035 -4.908 -16.496 1.00 98.81 90 VAL A C 1
ATOM 664 O O . VAL A 1 90 ? 4.829 -4.982 -17.705 1.00 98.81 90 VAL A O 1
ATOM 667 N N . ALA A 1 91 ? 6.075 -5.516 -15.915 1.00 98.75 91 ALA A N 1
ATOM 668 C CA . ALA A 1 91 ? 7.033 -6.333 -16.660 1.00 98.75 91 ALA A CA 1
ATOM 669 C C . ALA A 1 91 ? 6.343 -7.492 -17.400 1.00 98.75 91 ALA A C 1
ATOM 671 O O . ALA A 1 91 ? 6.554 -7.691 -18.597 1.00 98.75 91 ALA A O 1
ATOM 672 N N . MET A 1 92 ? 5.446 -8.204 -16.714 1.00 98.44 92 MET A N 1
ATOM 673 C CA . MET A 1 92 ? 4.642 -9.279 -17.293 1.00 98.44 92 MET A CA 1
ATOM 674 C C . MET A 1 92 ? 3.769 -8.779 -18.450 1.00 98.44 92 MET A C 1
ATOM 676 O O . MET A 1 92 ? 3.744 -9.393 -19.517 1.00 98.44 92 MET A O 1
ATOM 680 N N . HIS A 1 93 ? 3.091 -7.641 -18.269 1.00 98.44 93 HIS A N 1
ATOM 681 C CA . HIS A 1 93 ? 2.298 -7.001 -19.315 1.00 98.44 93 HIS A CA 1
ATOM 682 C C . HIS A 1 93 ? 3.158 -6.675 -20.542 1.00 98.44 93 HIS A C 1
ATOM 684 O O . HIS A 1 93 ? 2.783 -7.042 -21.657 1.00 98.44 93 HIS A O 1
ATOM 690 N N . CYS A 1 94 ? 4.318 -6.041 -20.353 1.00 98.50 94 CYS A N 1
ATOM 691 C CA . CYS A 1 94 ? 5.242 -5.709 -21.435 1.00 98.50 94 CYS A CA 1
ATOM 692 C C . CYS A 1 94 ? 5.685 -6.958 -22.204 1.00 98.50 94 CYS A C 1
ATOM 694 O O . CYS A 1 94 ? 5.592 -6.988 -23.432 1.00 98.50 94 CYS A O 1
ATOM 696 N N . MET A 1 95 ? 6.078 -8.017 -21.492 1.00 97.50 95 MET A N 1
ATOM 697 C CA . MET A 1 95 ? 6.481 -9.290 -22.094 1.00 97.50 95 MET A CA 1
ATOM 698 C C . MET A 1 95 ? 5.357 -9.929 -22.920 1.00 97.50 95 MET A C 1
ATOM 700 O O . MET A 1 95 ? 5.606 -10.359 -24.048 1.00 97.50 95 MET A O 1
ATOM 704 N N . HIS A 1 96 ? 4.120 -9.942 -22.411 1.00 97.19 96 HIS A N 1
ATOM 705 C CA . HIS A 1 96 ? 2.962 -10.475 -23.139 1.00 97.19 96 HIS A CA 1
ATOM 706 C C . HIS A 1 96 ? 2.598 -9.670 -24.391 1.00 97.19 96 HIS A C 1
ATOM 708 O O . HIS A 1 96 ? 2.083 -10.240 -25.347 1.00 97.19 96 HIS A O 1
ATOM 714 N N . HIS A 1 97 ? 2.882 -8.367 -24.410 1.00 97.62 97 HIS A N 1
ATOM 715 C CA . HIS A 1 97 ? 2.552 -7.480 -25.532 1.00 97.62 97 HIS A CA 1
ATOM 716 C C . HIS A 1 97 ? 3.750 -7.212 -26.454 1.00 97.62 97 HIS A C 1
ATOM 718 O O . HIS A 1 97 ? 3.741 -6.248 -27.214 1.00 97.62 97 HIS A O 1
ATOM 724 N N . GLY A 1 98 ? 4.802 -8.034 -26.381 1.00 97.62 98 GLY A N 1
ATOM 725 C CA . GLY A 1 98 ? 5.973 -7.919 -27.253 1.00 97.62 98 GLY A CA 1
ATOM 726 C C . GLY A 1 98 ? 6.907 -6.743 -26.943 1.00 97.62 98 GLY A C 1
ATOM 727 O O . GLY A 1 98 ? 7.892 -6.569 -27.654 1.00 97.62 98 GLY A O 1
ATOM 728 N N . LYS A 1 99 ? 6.665 -5.987 -25.864 1.00 98.19 99 LYS A N 1
ATOM 729 C CA . LYS A 1 99 ? 7.487 -4.855 -25.402 1.00 98.19 99 LYS A CA 1
ATOM 730 C C . LYS A 1 99 ? 8.716 -5.340 -24.611 1.00 98.19 99 LYS A C 1
ATOM 732 O O . LYS A 1 99 ? 8.925 -4.973 -23.455 1.00 98.19 99 LYS A O 1
ATOM 737 N N . LYS A 1 100 ? 9.498 -6.253 -25.195 1.00 96.81 100 LYS A N 1
ATOM 738 C CA . LYS A 1 100 ? 10.581 -6.994 -24.513 1.00 96.81 100 LYS A CA 1
ATOM 739 C C . LYS A 1 100 ? 11.788 -6.130 -24.136 1.00 96.81 100 LYS A C 1
ATOM 741 O O . LYS A 1 100 ? 12.591 -6.556 -23.312 1.00 96.81 100 LYS A O 1
ATOM 746 N N . LYS A 1 101 ? 11.937 -4.947 -24.736 1.00 97.81 101 LYS A N 1
ATOM 747 C CA . LYS A 1 101 ? 13.012 -3.992 -24.429 1.00 97.81 101 LYS A CA 1
ATOM 748 C C . LYS A 1 101 ? 12.605 -2.964 -23.374 1.00 97.81 101 LYS A C 1
ATOM 750 O O . LYS A 1 101 ? 13.430 -2.123 -23.026 1.00 97.81 101 LYS A O 1
ATOM 755 N N . ALA A 1 102 ? 11.359 -3.006 -22.894 1.00 98.50 102 ALA A N 1
ATOM 756 C CA . ALA A 1 102 ? 10.874 -2.086 -21.876 1.00 98.50 102 ALA A CA 1
ATOM 757 C C . ALA A 1 102 ? 11.758 -2.111 -20.620 1.00 98.50 102 ALA A C 1
ATOM 759 O O . ALA A 1 102 ? 12.341 -3.140 -20.265 1.00 98.50 102 ALA A O 1
ATOM 760 N N . LYS A 1 103 ? 11.830 -0.969 -19.937 1.00 98.69 103 LYS A N 1
ATOM 761 C CA . LYS A 1 103 ? 12.530 -0.817 -18.660 1.00 98.69 103 LYS A CA 1
ATOM 762 C C . LYS A 1 103 ? 11.544 -0.399 -17.580 1.00 98.69 103 LYS A C 1
ATOM 764 O O . LYS A 1 103 ? 10.756 0.515 -17.785 1.00 98.69 103 LYS A O 1
ATOM 769 N N . ILE A 1 104 ? 11.600 -1.063 -16.437 1.00 98.88 104 ILE A N 1
ATOM 770 C CA . ILE A 1 104 ? 10.827 -0.766 -15.238 1.00 98.88 104 ILE A CA 1
ATOM 771 C C . ILE A 1 104 ? 11.813 -0.312 -14.172 1.00 98.88 104 ILE A C 1
ATOM 773 O O . ILE A 1 104 ? 12.628 -1.102 -13.703 1.00 98.88 104 ILE A O 1
ATOM 777 N N . LEU A 1 105 ? 11.731 0.957 -13.793 1.00 98.88 105 LEU A N 1
ATOM 778 C CA . LEU A 1 105 ? 12.576 1.542 -12.763 1.00 98.88 105 LEU A CA 1
ATOM 779 C C . LEU A 1 105 ? 11.733 1.891 -11.540 1.00 98.88 105 LEU A C 1
ATOM 781 O O . LEU A 1 105 ? 10.757 2.635 -11.635 1.00 98.88 105 LEU A O 1
ATOM 785 N N . ILE A 1 106 ? 12.122 1.349 -10.392 1.00 98.94 106 ILE A N 1
ATOM 786 C CA . ILE A 1 106 ? 11.516 1.641 -9.098 1.00 98.94 106 ILE A CA 1
ATOM 787 C C . ILE A 1 106 ? 12.430 2.626 -8.372 1.00 98.94 106 ILE A C 1
ATOM 789 O O . ILE A 1 106 ? 13.526 2.258 -7.948 1.00 98.94 106 ILE A O 1
ATOM 793 N N . LEU A 1 107 ? 11.962 3.863 -8.231 1.00 98.88 107 LEU A N 1
ATOM 794 C CA . LEU A 1 107 ? 12.601 4.906 -7.436 1.00 98.88 107 LEU A CA 1
ATOM 795 C C . LEU A 1 107 ? 11.959 4.890 -6.047 1.00 98.88 107 LEU A C 1
ATOM 797 O O . LEU A 1 107 ? 10.774 5.199 -5.900 1.00 98.88 107 LEU A O 1
ATOM 801 N N . ASP A 1 108 ? 12.702 4.431 -5.041 1.00 98.62 108 ASP A N 1
ATOM 802 C CA . ASP A 1 108 ? 12.159 4.144 -3.718 1.00 98.62 108 ASP A CA 1
ATOM 803 C C . ASP A 1 108 ? 12.687 5.097 -2.639 1.00 98.62 108 ASP A C 1
ATOM 805 O O . ASP A 1 108 ? 13.888 5.192 -2.401 1.00 98.62 108 ASP A O 1
ATOM 809 N N . ALA A 1 109 ? 11.783 5.744 -1.899 1.00 98.19 109 ALA A N 1
ATOM 810 C CA . ALA A 1 109 ? 12.125 6.540 -0.718 1.00 98.19 109 ALA A CA 1
ATOM 811 C C . ALA A 1 109 ? 12.512 5.683 0.515 1.00 98.19 109 ALA A C 1
ATOM 813 O O . ALA A 1 109 ? 12.727 6.203 1.619 1.00 98.19 109 ALA A O 1
ATOM 814 N N . ASN A 1 110 ? 12.589 4.358 0.375 1.00 97.06 110 ASN A N 1
ATOM 815 C CA . ASN A 1 110 ? 12.940 3.417 1.434 1.00 97.06 110 ASN A CA 1
ATOM 816 C C . ASN A 1 110 ? 14.287 2.714 1.165 1.00 97.06 110 ASN A C 1
ATOM 818 O O . ASN A 1 110 ? 14.717 2.540 0.030 1.00 97.06 110 ASN A O 1
ATOM 822 N N . GLU A 1 111 ? 14.955 2.274 2.238 1.00 96.06 111 GLU A N 1
ATOM 823 C CA . GLU A 1 111 ? 16.239 1.542 2.163 1.00 96.06 111 GLU A CA 1
ATOM 824 C C . GLU A 1 111 ? 16.064 0.041 1.900 1.00 96.06 111 GLU A C 1
ATOM 826 O O . GLU A 1 111 ? 16.991 -0.685 1.549 1.00 96.06 111 GLU A O 1
ATOM 831 N N . SER A 1 112 ? 14.854 -0.454 2.126 1.00 95.94 112 SER A N 1
ATOM 832 C CA . SER A 1 112 ? 14.462 -1.840 1.929 1.00 95.94 112 SER A CA 1
ATOM 833 C C . SER A 1 112 ? 12.948 -1.892 1.791 1.00 95.94 112 SER A C 1
ATOM 835 O O . SER A 1 112 ? 12.256 -0.907 2.055 1.00 95.94 112 SER A O 1
ATOM 837 N N . PHE A 1 113 ? 12.430 -3.053 1.407 1.00 96.25 113 PHE A N 1
ATOM 838 C CA . PHE A 1 113 ? 11.012 -3.232 1.170 1.00 96.25 113 PHE A CA 1
ATOM 839 C C . PHE A 1 113 ? 10.488 -4.615 1.547 1.00 96.25 113 PHE A C 1
ATOM 841 O O . PHE A 1 113 ? 11.233 -5.580 1.741 1.00 96.25 113 PHE A O 1
ATOM 848 N N . SER A 1 114 ? 9.162 -4.702 1.673 1.00 95.38 114 SER A N 1
ATOM 849 C CA . SER A 1 114 ? 8.471 -5.929 2.069 1.00 95.38 114 SER A CA 1
ATOM 850 C C . SER A 1 114 ? 8.751 -7.058 1.076 1.00 95.38 114 SER A C 1
ATOM 852 O O . SER A 1 114 ? 8.579 -6.885 -0.127 1.00 95.38 114 SER A O 1
ATOM 854 N N . LYS A 1 115 ? 9.148 -8.232 1.586 1.00 97.38 115 LYS A N 1
ATOM 855 C CA . LYS A 1 115 ? 9.431 -9.439 0.784 1.00 97.38 115 LYS A CA 1
ATOM 856 C C . LYS A 1 115 ? 10.578 -9.277 -0.226 1.00 97.38 115 LYS A C 1
ATOM 858 O O . LYS A 1 115 ? 10.676 -10.088 -1.142 1.00 97.38 115 LYS A O 1
ATOM 863 N N . LYS A 1 116 ? 11.474 -8.296 -0.044 1.00 97.81 116 LYS A N 1
ATOM 864 C CA . LYS A 1 116 ? 12.606 -8.016 -0.947 1.00 97.81 116 LYS A CA 1
ATOM 865 C C . LYS A 1 116 ? 13.308 -9.245 -1.546 1.00 97.81 116 LYS A C 1
ATOM 867 O O . LYS A 1 116 ? 13.341 -9.334 -2.770 1.00 97.81 116 LYS A O 1
ATOM 872 N N . PRO A 1 117 ? 13.800 -10.226 -0.763 1.00 97.88 117 PRO A N 1
ATOM 873 C CA . PRO A 1 117 ? 14.503 -11.369 -1.348 1.00 97.88 117 PRO A CA 1
ATOM 874 C C . PRO A 1 117 ? 13.630 -12.222 -2.289 1.00 97.88 117 PRO A C 1
ATOM 876 O O . PRO A 1 117 ? 14.152 -12.759 -3.259 1.00 97.88 117 PRO A O 1
ATOM 879 N N . LEU A 1 118 ? 12.316 -12.316 -2.048 1.00 98.44 118 LEU A N 1
ATOM 880 C CA . LEU A 1 118 ? 11.380 -13.064 -2.902 1.00 98.44 118 LEU A CA 1
ATOM 881 C C . LEU A 1 118 ? 11.095 -12.331 -4.217 1.00 98.44 118 LEU A C 1
ATOM 883 O O . LEU A 1 118 ? 11.010 -12.955 -5.273 1.00 98.44 118 LEU A O 1
ATOM 887 N N . PHE A 1 119 ? 10.966 -11.003 -4.158 1.00 98.75 119 PHE A N 1
ATOM 888 C CA . PHE A 1 119 ? 10.824 -10.177 -5.355 1.00 98.75 119 PHE A CA 1
ATOM 889 C C . PHE A 1 119 ? 12.081 -10.241 -6.220 1.00 98.75 119 PHE A C 1
ATOM 891 O O . PHE A 1 119 ? 11.976 -10.520 -7.409 1.00 98.75 119 PHE A O 1
ATOM 898 N N . GLU A 1 120 ? 13.268 -10.071 -5.632 1.00 98.31 120 GLU A N 1
ATOM 899 C CA . GLU A 1 120 ? 14.526 -10.159 -6.380 1.00 98.31 120 GLU A CA 1
ATOM 900 C C . GLU A 1 120 ? 14.749 -11.548 -6.995 1.00 98.31 120 GLU A C 1
ATOM 902 O O . GLU A 1 120 ? 15.225 -11.636 -8.125 1.00 98.31 120 GLU A O 1
ATOM 907 N N . GLU A 1 121 ? 14.394 -12.629 -6.287 1.00 96.88 121 GLU A N 1
ATOM 908 C CA . GLU A 1 121 ? 14.400 -13.998 -6.826 1.00 96.88 121 GLU A CA 1
ATOM 909 C C . GLU A 1 121 ? 13.524 -14.090 -8.083 1.00 96.88 121 GLU A C 1
ATOM 911 O O . GLU A 1 121 ? 13.986 -14.521 -9.143 1.00 96.88 121 GLU A O 1
ATOM 916 N N . ALA A 1 122 ? 12.272 -13.641 -7.982 1.00 97.81 122 ALA A N 1
ATOM 917 C CA . ALA A 1 122 ? 11.325 -13.717 -9.083 1.00 97.81 122 ALA A CA 1
ATOM 918 C C . ALA A 1 122 ? 11.728 -12.829 -10.266 1.00 97.81 122 ALA A C 1
ATOM 920 O O . ALA A 1 122 ? 11.662 -13.269 -11.410 1.00 97.81 122 ALA A O 1
ATOM 921 N N . TRP A 1 123 ? 12.188 -11.601 -10.018 1.00 98.50 123 TRP A N 1
ATOM 922 C CA . TRP A 1 123 ? 12.616 -10.685 -11.075 1.00 98.50 123 TRP A CA 1
ATOM 923 C C . TRP A 1 123 ? 13.830 -11.217 -11.830 1.00 98.50 123 TRP A C 1
ATOM 925 O O . TRP A 1 123 ? 13.822 -11.208 -13.059 1.00 98.50 123 TRP A O 1
ATOM 935 N N . LYS A 1 124 ? 14.837 -11.752 -11.124 1.00 97.62 124 LYS A N 1
ATOM 936 C CA . LYS A 1 124 ? 16.000 -12.402 -11.755 1.00 97.62 124 LYS A CA 1
ATOM 937 C C . LYS A 1 124 ? 15.573 -13.557 -12.656 1.00 97.62 124 LYS A C 1
ATOM 939 O O . LYS A 1 124 ? 16.096 -13.688 -13.756 1.00 97.62 124 LYS A O 1
ATOM 944 N N . ALA A 1 125 ? 14.625 -14.369 -12.196 1.00 96.12 125 ALA A N 1
ATOM 945 C CA . ALA A 1 125 ? 14.190 -15.558 -12.913 1.00 96.12 125 ALA A CA 1
ATOM 946 C C . ALA A 1 125 ? 13.223 -15.274 -14.079 1.00 96.12 125 ALA A C 1
ATOM 948 O O . ALA A 1 125 ? 13.212 -16.036 -15.042 1.00 96.12 125 ALA A O 1
ATOM 949 N N . LEU A 1 126 ? 12.404 -14.220 -13.998 1.00 97.00 126 LEU A N 1
ATOM 950 C CA . LEU A 1 126 ? 11.342 -13.945 -14.976 1.00 97.00 126 LEU A CA 1
ATOM 951 C C . LEU A 1 126 ? 11.669 -12.821 -15.963 1.00 97.00 126 LEU A C 1
ATOM 953 O O . LEU A 1 126 ? 11.261 -12.894 -17.120 1.00 97.00 126 LEU A O 1
ATOM 957 N N . TYR A 1 127 ? 12.355 -11.772 -15.508 1.00 98.12 127 TYR A N 1
ATOM 958 C CA . TYR A 1 127 ? 12.420 -10.493 -16.228 1.00 98.12 127 TYR A CA 1
ATOM 959 C C . TYR A 1 127 ? 13.851 -9.954 -16.391 1.00 98.12 127 TYR A C 1
ATOM 961 O O . TYR A 1 127 ? 14.096 -9.063 -17.199 1.00 98.12 127 TYR A O 1
ATOM 969 N N . GLY A 1 128 ? 14.816 -10.493 -15.642 1.00 98.06 128 GLY A N 1
ATOM 970 C CA . GLY A 1 128 ? 16.129 -9.881 -15.458 1.00 98.06 128 GLY A CA 1
ATOM 971 C C . GLY A 1 128 ? 16.055 -8.712 -14.470 1.00 98.06 128 GLY A C 1
ATOM 972 O O . GLY A 1 128 ? 15.151 -7.877 -14.538 1.00 98.06 128 GLY A O 1
ATOM 973 N N . TYR A 1 129 ? 17.022 -8.647 -13.553 1.00 98.25 129 TYR A N 1
ATOM 974 C CA . TYR A 1 129 ? 17.052 -7.676 -12.456 1.00 98.25 129 TYR A CA 1
ATOM 975 C C . TYR A 1 129 ? 18.383 -6.924 -12.392 1.00 98.25 129 TYR A C 1
ATOM 977 O O . TYR A 1 129 ? 19.440 -7.521 -12.606 1.00 98.25 129 TYR A O 1
ATOM 985 N N . GLY A 1 130 ? 18.316 -5.641 -12.039 1.00 96.81 130 GLY A N 1
ATOM 986 C CA . GLY A 1 130 ? 19.453 -4.726 -11.949 1.00 96.81 130 GLY A CA 1
ATOM 987 C C . GLY A 1 130 ? 19.580 -3.835 -13.191 1.00 96.81 130 GLY A C 1
ATOM 988 O O . GLY A 1 130 ? 18.720 -3.901 -14.069 1.00 96.81 130 GLY A O 1
ATOM 989 N N . PRO A 1 131 ? 20.664 -3.047 -13.312 1.00 93.62 131 PRO A N 1
ATOM 990 C CA . PRO A 1 131 ? 20.793 -2.006 -14.344 1.00 93.62 131 PRO A CA 1
ATOM 991 C C . PRO A 1 131 ? 20.671 -2.514 -15.791 1.00 93.62 131 PRO A C 1
ATOM 993 O O . PRO A 1 131 ? 20.245 -1.805 -16.703 1.00 93.62 131 PRO A O 1
ATOM 996 N N . THR A 1 132 ? 21.034 -3.777 -16.028 1.00 94.12 132 THR A N 1
ATOM 997 C CA . THR A 1 132 ? 20.929 -4.419 -17.347 1.00 94.12 132 THR A CA 1
ATOM 998 C C . THR A 1 132 ? 19.619 -5.187 -17.542 1.00 94.12 132 THR A C 1
ATOM 1000 O O . THR A 1 132 ? 19.247 -5.472 -18.682 1.00 94.12 132 THR A O 1
ATOM 1003 N N . GLY A 1 133 ? 18.890 -5.479 -16.461 1.00 97.38 133 GLY A N 1
ATOM 1004 C CA . GLY A 1 133 ? 17.626 -6.213 -16.459 1.00 97.38 133 GLY A CA 1
ATOM 1005 C C . GLY A 1 133 ? 16.432 -5.384 -16.934 1.00 97.38 133 GLY A C 1
ATOM 1006 O O . GLY A 1 133 ? 16.557 -4.200 -17.245 1.00 97.38 133 GLY A O 1
ATOM 1007 N N . MET A 1 134 ? 15.257 -6.008 -17.024 1.00 98.56 134 MET A N 1
ATOM 1008 C CA . MET A 1 134 ? 14.013 -5.279 -17.281 1.00 98.56 134 MET A CA 1
ATOM 1009 C C . MET A 1 134 ? 13.577 -4.483 -16.049 1.00 98.56 134 MET A C 1
ATOM 1011 O O . MET A 1 134 ? 13.051 -3.389 -16.213 1.00 98.56 134 MET A O 1
ATOM 1015 N N . ILE A 1 135 ? 13.790 -5.018 -14.841 1.00 98.88 135 ILE A N 1
ATOM 1016 C CA . ILE A 1 135 ? 13.416 -4.368 -13.580 1.00 98.88 135 ILE A CA 1
ATOM 1017 C C . ILE A 1 135 ? 14.670 -3.903 -12.839 1.00 98.88 135 ILE A C 1
ATOM 1019 O O . ILE A 1 135 ? 15.598 -4.681 -12.616 1.00 98.88 135 ILE A O 1
ATOM 1023 N N . GLU A 1 136 ? 14.652 -2.660 -12.379 1.00 98.62 136 GLU A N 1
ATOM 1024 C CA . GLU A 1 136 ? 15.675 -2.061 -11.530 1.00 98.62 136 GLU A CA 1
ATOM 1025 C C . GLU A 1 136 ? 15.027 -1.399 -10.309 1.00 98.62 136 GLU A C 1
ATOM 1027 O O . GLU A 1 136 ? 13.942 -0.824 -10.402 1.00 98.62 136 GLU A O 1
ATOM 1032 N N . TRP A 1 137 ? 15.684 -1.501 -9.154 1.00 98.75 137 TRP A N 1
ATOM 1033 C CA . TRP A 1 137 ? 15.253 -0.875 -7.906 1.00 98.75 137 TRP A CA 1
ATOM 1034 C C . TRP A 1 137 ? 16.390 -0.039 -7.331 1.00 98.75 137 TRP A C 1
ATOM 1036 O O . TRP A 1 137 ? 17.501 -0.543 -7.161 1.00 98.75 137 TRP A O 1
ATOM 1046 N N . VAL A 1 138 ? 16.085 1.214 -7.004 1.00 98.31 138 VAL A N 1
ATOM 1047 C CA . VAL A 1 138 ? 17.024 2.184 -6.436 1.00 98.31 138 VAL A CA 1
ATOM 1048 C C . VAL A 1 138 ? 16.513 2.588 -5.054 1.00 98.31 138 VAL A C 1
ATOM 1050 O O . VAL A 1 138 ? 15.396 3.091 -4.929 1.00 98.31 138 VAL A O 1
ATOM 1053 N N . SER A 1 139 ? 17.313 2.339 -4.012 1.00 98.06 139 SER A N 1
ATOM 1054 C CA . SER A 1 139 ? 17.008 2.742 -2.631 1.00 98.06 139 SER A CA 1
ATOM 1055 C C . SER A 1 139 ? 17.120 4.249 -2.443 1.00 98.06 139 SER A C 1
ATOM 1057 O O . SER A 1 139 ? 17.804 4.922 -3.211 1.00 98.06 139 SER A O 1
ATOM 1059 N N . ALA A 1 140 ? 16.557 4.774 -1.354 1.00 97.12 140 ALA A N 1
ATOM 1060 C CA . ALA A 1 140 ? 16.679 6.195 -1.027 1.00 97.12 140 ALA A CA 1
ATOM 1061 C C . ALA A 1 140 ? 18.144 6.654 -0.959 1.00 97.12 140 ALA A C 1
ATOM 1063 O O . ALA A 1 140 ? 18.514 7.600 -1.649 1.00 97.12 140 ALA A O 1
ATOM 1064 N N . SER A 1 141 ? 18.992 5.941 -0.212 1.00 96.62 141 SER A N 1
ATOM 1065 C CA . SER A 1 141 ? 20.436 6.213 -0.132 1.00 96.62 141 SER A CA 1
ATOM 1066 C C . SER A 1 141 ? 21.188 6.144 -1.467 1.00 96.62 141 SER A C 1
ATOM 1068 O O . SER A 1 141 ? 22.257 6.737 -1.584 1.00 96.62 141 SER A O 1
ATOM 1070 N N . ALA A 1 142 ? 20.641 5.450 -2.469 1.00 96.69 142 ALA A N 1
ATOM 1071 C CA . ALA A 1 142 ? 21.203 5.344 -3.813 1.00 96.69 142 ALA A CA 1
ATOM 1072 C C . ALA A 1 142 ? 20.571 6.329 -4.818 1.00 96.69 142 ALA A C 1
ATOM 1074 O O . ALA A 1 142 ? 20.835 6.212 -6.008 1.00 96.69 142 ALA A O 1
ATOM 1075 N N . GLY A 1 143 ? 19.737 7.276 -4.368 1.00 96.56 143 GLY A N 1
ATOM 1076 C CA . GLY A 1 143 ? 19.069 8.250 -5.244 1.00 96.56 143 GLY A CA 1
ATOM 1077 C C . GLY A 1 143 ? 17.638 7.900 -5.639 1.00 96.56 143 GLY A C 1
ATOM 1078 O O . GLY A 1 143 ? 17.115 8.466 -6.588 1.00 96.56 143 GLY A O 1
ATOM 1079 N N . GLY A 1 144 ? 16.986 6.969 -4.942 1.00 97.62 144 GLY A N 1
ATOM 1080 C CA . GLY A 1 144 ? 15.613 6.544 -5.232 1.00 97.62 144 GLY A CA 1
ATOM 1081 C C . GLY A 1 144 ? 14.531 7.534 -4.791 1.00 97.62 144 GLY A C 1
ATOM 1082 O O . GLY A 1 144 ? 13.364 7.365 -5.138 1.00 97.62 144 GLY A O 1
ATOM 1083 N N . LEU A 1 145 ? 14.876 8.570 -4.023 1.00 97.75 145 LEU A N 1
ATOM 1084 C CA . LEU A 1 145 ? 13.910 9.582 -3.599 1.00 97.75 145 LEU A CA 1
ATOM 1085 C C . LEU A 1 145 ? 13.593 10.537 -4.757 1.00 97.75 145 LEU A C 1
ATOM 1087 O O . LEU A 1 145 ? 14.465 11.272 -5.208 1.00 97.75 145 LEU A O 1
ATOM 1091 N N . VAL A 1 146 ? 12.332 10.558 -5.194 1.00 98.31 146 VAL A N 1
ATOM 1092 C CA . VAL A 1 146 ? 11.819 11.570 -6.131 1.00 98.31 146 VAL A CA 1
ATOM 1093 C C . VAL A 1 146 ? 11.367 12.796 -5.346 1.00 98.31 146 VAL A C 1
ATOM 1095 O O . VAL A 1 146 ? 10.439 12.707 -4.542 1.00 98.31 146 VAL A O 1
ATOM 1098 N N . GLU A 1 147 ? 12.013 13.930 -5.595 1.00 97.00 147 GLU A N 1
ATOM 1099 C CA . GLU A 1 147 ? 11.758 15.199 -4.902 1.00 97.00 147 GLU A CA 1
ATOM 1100 C C . GLU A 1 147 ? 10.827 16.103 -5.718 1.00 97.00 147 GLU A C 1
ATOM 1102 O O . GLU A 1 147 ? 9.955 16.775 -5.164 1.00 97.00 147 GLU A O 1
ATOM 1107 N N . ARG A 1 148 ? 10.973 16.068 -7.048 1.00 98.00 148 ARG A N 1
ATOM 1108 C CA . ARG A 1 148 ? 10.219 16.898 -7.990 1.00 98.00 148 ARG A CA 1
ATOM 1109 C C . ARG A 1 148 ? 9.843 16.111 -9.237 1.00 98.00 148 ARG A C 1
ATOM 1111 O O . ARG A 1 148 ? 10.560 15.204 -9.654 1.00 98.00 148 ARG A O 1
ATOM 1118 N N . ILE A 1 149 ? 8.741 16.491 -9.869 1.00 97.75 149 ILE A N 1
ATOM 1119 C CA . ILE A 1 149 ? 8.365 16.019 -11.197 1.00 97.75 149 ILE A CA 1
ATOM 1120 C C . ILE A 1 149 ? 8.189 17.179 -12.179 1.00 97.75 149 ILE A C 1
ATOM 1122 O O . ILE A 1 149 ? 7.717 18.257 -11.823 1.00 97.75 149 ILE A O 1
ATOM 1126 N N . ASP A 1 150 ? 8.534 16.931 -13.437 1.00 97.56 150 ASP A N 1
ATOM 1127 C CA . ASP A 1 150 ? 8.168 17.768 -14.573 1.00 97.56 150 ASP A CA 1
ATOM 1128 C C . ASP A 1 150 ? 7.132 17.023 -15.421 1.00 97.56 150 ASP A C 1
ATOM 1130 O O . ASP A 1 150 ? 7.431 16.043 -16.110 1.00 97.56 150 ASP A O 1
ATOM 1134 N N . ALA A 1 151 ? 5.891 17.505 -15.355 1.00 94.81 151 ALA A N 1
ATOM 1135 C CA . ALA A 1 151 ? 4.762 16.941 -16.080 1.00 94.81 151 ALA A CA 1
ATOM 1136 C C . ALA A 1 151 ? 4.889 17.078 -17.604 1.00 94.81 151 ALA A C 1
ATOM 1138 O O . ALA A 1 151 ? 4.422 16.204 -18.332 1.00 94.81 151 ALA A O 1
ATOM 1139 N N . GLY A 1 152 ? 5.501 18.163 -18.089 1.00 94.38 152 GLY A N 1
ATOM 1140 C CA . GLY A 1 152 ? 5.612 18.446 -19.518 1.00 94.38 152 GLY A CA 1
ATOM 1141 C C . GLY A 1 152 ? 6.578 17.495 -20.220 1.00 94.38 152 GLY A C 1
ATOM 1142 O O . GLY A 1 152 ? 6.340 17.101 -21.360 1.00 94.38 152 GLY A O 1
ATOM 1143 N N . SER A 1 153 ? 7.645 17.093 -19.526 1.00 96.50 153 SER A N 1
ATOM 1144 C CA . SER A 1 153 ? 8.656 16.166 -20.048 1.00 96.50 153 SER A CA 1
ATOM 1145 C C . SER A 1 153 ? 8.530 14.723 -19.537 1.00 96.50 153 SER A C 1
ATOM 1147 O O . SER A 1 153 ? 9.259 13.860 -20.032 1.00 96.50 153 SER A O 1
ATOM 1149 N N . LEU A 1 154 ? 7.609 14.457 -18.598 1.00 97.50 154 LEU A N 1
ATOM 1150 C CA . LEU A 1 154 ? 7.493 13.203 -17.836 1.00 97.50 154 LEU A CA 1
ATOM 1151 C C . LEU A 1 154 ? 8.818 12.802 -17.171 1.00 97.50 154 LEU A C 1
ATOM 1153 O O . LEU A 1 154 ? 9.271 11.659 -17.268 1.00 97.50 154 LEU A O 1
ATOM 1157 N N . THR A 1 155 ? 9.440 13.761 -16.488 1.00 98.50 155 THR A N 1
ATOM 1158 C CA . THR A 1 155 ? 10.725 13.567 -15.805 1.00 98.50 155 THR A CA 1
ATOM 1159 C C . THR A 1 155 ? 10.527 13.538 -14.294 1.00 98.50 155 THR A C 1
ATOM 1161 O O . THR A 1 155 ? 9.874 14.414 -13.729 1.00 98.50 155 THR A O 1
ATOM 1164 N N . ALA A 1 156 ? 11.090 12.525 -13.636 1.00 98.31 156 ALA A N 1
ATOM 1165 C CA . ALA A 1 156 ? 11.234 12.471 -12.187 1.00 98.31 156 ALA A CA 1
ATOM 1166 C C . ALA A 1 156 ? 12.640 12.947 -11.807 1.00 98.31 156 ALA A C 1
ATOM 1168 O O . ALA A 1 156 ? 13.626 12.411 -12.307 1.00 98.31 156 ALA A O 1
ATOM 1169 N N . HIS A 1 157 ? 12.719 13.939 -10.930 1.00 98.12 157 HIS A N 1
ATOM 1170 C CA . HIS A 1 157 ? 13.969 14.490 -10.424 1.00 98.12 157 HIS A CA 1
ATOM 1171 C C . HIS A 1 157 ? 14.277 13.867 -9.065 1.00 98.12 157 HIS A C 1
ATOM 1173 O O . HIS A 1 157 ? 13.457 13.936 -8.139 1.00 98.12 157 HIS A O 1
ATOM 1179 N N . THR A 1 158 ? 15.449 13.254 -8.959 1.00 96.50 158 THR A N 1
ATOM 1180 C CA . THR A 1 158 ? 16.005 12.748 -7.703 1.00 96.50 158 THR A CA 1
ATOM 1181 C C . THR A 1 158 ? 17.186 13.614 -7.282 1.00 96.50 158 THR A C 1
ATOM 1183 O O . THR A 1 158 ? 17.617 14.500 -8.018 1.00 96.50 158 THR A O 1
ATOM 1186 N N . THR A 1 159 ? 17.750 13.351 -6.105 1.00 90.50 159 THR A N 1
ATOM 1187 C CA . THR A 1 159 ? 18.938 14.072 -5.628 1.00 90.50 159 THR A CA 1
ATOM 1188 C C . THR A 1 159 ? 20.141 13.953 -6.579 1.00 90.50 159 THR A C 1
ATOM 1190 O O . THR A 1 159 ? 20.994 14.840 -6.588 1.00 90.50 159 THR A O 1
ATOM 1193 N N . PHE A 1 160 ? 20.244 12.866 -7.356 1.00 89.44 160 PHE A N 1
ATOM 1194 C CA . PHE A 1 160 ? 21.420 12.582 -8.191 1.00 89.44 160 PHE A CA 1
ATOM 1195 C C . PHE A 1 160 ? 21.140 12.574 -9.694 1.00 89.44 160 PHE A C 1
ATOM 1197 O O . PHE A 1 160 ? 22.066 12.821 -10.461 1.00 89.44 160 PHE A O 1
ATOM 1204 N N . ASP A 1 161 ? 19.899 12.314 -10.115 1.00 92.81 161 ASP A N 1
ATOM 1205 C CA . ASP A 1 161 ? 19.576 12.045 -11.514 1.00 92.81 161 ASP A CA 1
ATOM 1206 C C . ASP A 1 161 ? 18.237 12.657 -11.948 1.00 92.81 161 ASP A C 1
ATOM 1208 O O . ASP A 1 161 ? 17.263 12.717 -11.193 1.00 92.81 161 ASP A O 1
ATOM 1212 N N . ASP A 1 162 ? 18.171 12.998 -13.235 1.00 97.12 162 ASP A N 1
ATOM 1213 C CA . ASP A 1 162 ? 16.934 13.322 -13.942 1.00 97.12 162 ASP A CA 1
ATOM 1214 C C . ASP A 1 162 ? 16.480 12.100 -14.748 1.00 97.12 162 ASP A C 1
ATOM 1216 O O . ASP A 1 162 ? 17.117 11.678 -15.719 1.00 97.12 162 ASP A O 1
ATOM 1220 N N . VAL A 1 163 ? 15.349 11.515 -14.356 1.00 98.00 163 VAL A N 1
ATOM 1221 C CA . VAL A 1 163 ? 14.840 10.269 -14.930 1.00 98.00 163 VAL A CA 1
ATOM 1222 C C . VAL A 1 163 ? 13.628 10.546 -15.808 1.00 98.00 163 VAL A C 1
ATOM 1224 O O . VAL A 1 163 ? 12.499 10.658 -15.330 1.00 98.00 163 VAL A O 1
ATOM 1227 N N . LYS A 1 164 ? 13.849 10.583 -17.122 1.00 98.19 164 LYS A N 1
ATOM 1228 C CA . LYS A 1 164 ? 12.762 10.639 -18.105 1.00 98.19 164 LYS A CA 1
ATOM 1229 C C . LYS A 1 164 ? 12.036 9.293 -18.219 1.00 98.19 164 LYS A C 1
ATOM 1231 O O . LYS A 1 164 ? 12.682 8.242 -18.293 1.00 98.19 164 LYS A O 1
ATOM 1236 N N . ALA A 1 165 ? 10.708 9.342 -18.279 1.00 98.56 165 ALA A N 1
ATOM 1237 C CA . ALA A 1 165 ? 9.827 8.191 -18.432 1.00 98.56 165 ALA A CA 1
ATOM 1238 C C . ALA A 1 165 ? 8.923 8.320 -19.668 1.00 98.56 165 ALA A C 1
ATOM 1240 O O . ALA A 1 165 ? 8.574 9.420 -20.090 1.00 98.56 165 ALA A O 1
ATOM 1241 N N . ASP A 1 166 ? 8.489 7.181 -20.205 1.00 98.75 166 ASP A N 1
ATOM 1242 C CA . ASP A 1 166 ? 7.364 7.102 -21.145 1.00 98.75 166 ASP A CA 1
ATOM 1243 C C . ASP A 1 166 ? 6.037 6.945 -20.391 1.00 98.75 166 ASP A C 1
ATOM 1245 O O . ASP A 1 166 ? 4.991 7.410 -20.838 1.00 98.75 166 ASP A O 1
ATOM 1249 N N . VAL A 1 167 ? 6.083 6.300 -19.220 1.00 98.81 167 VAL A N 1
ATOM 1250 C CA . VAL A 1 167 ? 4.961 6.189 -18.285 1.00 98.81 167 VAL A CA 1
ATOM 1251 C C . VAL A 1 167 ? 5.479 6.429 -16.872 1.00 98.81 167 VAL A C 1
ATOM 1253 O O . VAL A 1 167 ? 6.305 5.665 -16.370 1.00 98.81 167 VAL A O 1
ATOM 1256 N N . LEU A 1 168 ? 4.975 7.475 -16.220 1.00 98.81 168 LEU A N 1
ATOM 1257 C CA . LEU A 1 168 ? 5.361 7.852 -14.863 1.00 98.81 168 LEU A CA 1
ATOM 1258 C C . LEU A 1 168 ? 4.211 7.555 -13.888 1.00 98.81 168 LEU A C 1
ATOM 1260 O O . LEU A 1 168 ? 3.121 8.110 -14.003 1.00 98.81 168 LEU A O 1
ATOM 1264 N N . ASN A 1 169 ? 4.454 6.666 -12.924 1.00 98.88 169 ASN A N 1
ATOM 1265 C CA . ASN A 1 169 ? 3.524 6.299 -11.856 1.00 98.88 169 ASN A CA 1
ATOM 1266 C C . ASN A 1 169 ? 4.046 6.820 -10.512 1.00 98.88 169 ASN A C 1
ATOM 1268 O O . ASN A 1 169 ? 4.909 6.202 -9.894 1.00 98.88 169 ASN A O 1
ATOM 1272 N N . VAL A 1 170 ? 3.511 7.943 -10.033 1.00 98.75 170 VAL A N 1
ATOM 1273 C CA . VAL A 1 170 ? 3.930 8.527 -8.748 1.00 98.75 170 VAL A CA 1
ATOM 1274 C C . VAL A 1 170 ? 2.934 8.155 -7.669 1.00 98.75 170 VAL A C 1
ATOM 1276 O O . VAL A 1 170 ? 1.760 8.495 -7.767 1.00 98.75 170 VAL A O 1
ATOM 1279 N N . ILE A 1 171 ? 3.387 7.455 -6.630 1.00 98.81 171 ILE A N 1
ATOM 1280 C CA . ILE A 1 171 ? 2.564 7.137 -5.464 1.00 98.81 171 ILE A CA 1
ATOM 1281 C C . ILE A 1 171 ? 2.869 8.190 -4.387 1.00 98.81 171 ILE A C 1
ATOM 1283 O O . ILE A 1 171 ? 3.944 8.143 -3.789 1.00 98.81 171 ILE A O 1
ATOM 1287 N N . PRO A 1 172 ? 1.959 9.139 -4.098 1.00 98.19 172 PRO A N 1
ATOM 1288 C CA . PRO A 1 172 ? 2.251 10.192 -3.134 1.00 98.19 172 PRO A CA 1
ATOM 1289 C C . PRO A 1 172 ? 2.321 9.638 -1.706 1.00 98.19 172 PRO A C 1
ATOM 1291 O O . PRO A 1 172 ? 1.676 8.621 -1.403 1.00 98.19 172 PRO A O 1
ATOM 1294 N N . PRO A 1 173 ? 3.014 10.322 -0.782 1.00 97.88 173 PRO A N 1
ATOM 1295 C CA . PRO A 1 173 ? 2.868 10.072 0.644 1.00 97.88 173 PRO A CA 1
ATOM 1296 C C . PRO A 1 173 ? 1.397 10.063 1.064 1.00 97.88 173 PRO A C 1
ATOM 1298 O O . PRO A 1 173 ? 0.562 10.822 0.565 1.00 97.88 173 PRO A O 1
ATOM 1301 N N . HIS A 1 174 ? 1.063 9.132 1.949 1.00 97.69 174 HIS A N 1
ATOM 1302 C CA . HIS A 1 174 ? -0.312 8.908 2.370 1.00 97.69 174 HIS A CA 1
ATOM 1303 C C . HIS A 1 174 ? -0.603 9.582 3.707 1.00 97.69 174 HIS A C 1
ATOM 1305 O O . HIS A 1 174 ? 0.281 9.789 4.537 1.00 97.69 174 HIS A O 1
ATOM 1311 N N . ARG A 1 175 ? -1.890 9.813 3.946 1.00 97.38 175 ARG A N 1
ATOM 1312 C CA . ARG A 1 175 ? -2.469 10.205 5.232 1.00 97.38 175 ARG A CA 1
ATOM 1313 C C . ARG A 1 175 ? -3.849 9.569 5.392 1.00 97.38 175 ARG A C 1
ATOM 1315 O O . ARG A 1 175 ? -4.382 8.983 4.450 1.00 97.38 175 ARG A O 1
ATOM 1322 N N . ALA A 1 176 ? -4.437 9.658 6.577 1.00 98.38 176 ALA A N 1
ATOM 1323 C CA . ALA A 1 176 ? -5.802 9.219 6.828 1.00 98.38 176 ALA A CA 1
ATOM 1324 C C . ALA A 1 176 ? -6.790 9.988 5.937 1.00 98.38 176 ALA A C 1
ATOM 1326 O O . ALA A 1 176 ? -6.585 11.168 5.628 1.00 98.38 176 ALA A O 1
ATOM 1327 N N . GLY A 1 177 ? -7.867 9.308 5.532 1.00 98.31 177 GLY A N 1
ATOM 1328 C CA . GLY A 1 177 ? -8.945 9.905 4.746 1.00 98.31 177 GLY A CA 1
ATOM 1329 C C . GLY A 1 177 ? -9.429 11.233 5.338 1.00 98.31 177 GLY A C 1
ATOM 1330 O O . GLY A 1 177 ? -9.493 11.383 6.559 1.00 98.31 177 GLY A O 1
ATOM 1331 N N . LYS A 1 178 ? -9.769 12.197 4.471 1.00 97.06 178 LYS A N 1
ATOM 1332 C CA . LYS A 1 178 ? -10.063 13.595 4.836 1.00 97.06 178 LYS A CA 1
ATOM 1333 C C . LYS A 1 178 ? -10.979 13.741 6.056 1.00 97.06 178 LYS A C 1
ATOM 1335 O O . LYS A 1 178 ? -10.614 14.449 6.986 1.00 97.06 178 LYS A O 1
ATOM 1340 N N . ILE A 1 179 ? -12.088 12.999 6.109 1.00 97.62 179 ILE A N 1
ATOM 1341 C CA . ILE A 1 179 ? -13.039 13.069 7.229 1.00 97.62 179 ILE A CA 1
ATOM 1342 C C . ILE A 1 179 ? -12.413 12.717 8.587 1.00 97.62 179 ILE A C 1
ATOM 1344 O O . ILE A 1 179 ? -12.763 13.326 9.589 1.00 97.62 179 ILE A O 1
ATOM 1348 N N . ALA A 1 180 ? -11.453 11.788 8.645 1.00 98.31 180 ALA A N 1
ATOM 1349 C CA . ALA A 1 180 ? -10.775 11.468 9.898 1.00 98.31 180 ALA A CA 1
ATOM 1350 C C . ALA A 1 180 ? -9.849 12.601 10.362 1.00 98.31 180 ALA A C 1
ATOM 1352 O O . ALA A 1 180 ? -9.688 12.816 11.561 1.00 98.31 180 ALA A O 1
ATOM 1353 N N . ARG A 1 181 ? -9.257 13.346 9.423 1.00 97.56 181 ARG A N 1
ATOM 1354 C CA . ARG A 1 181 ? -8.431 14.517 9.739 1.00 97.56 181 ARG A CA 1
ATOM 1355 C C . ARG A 1 181 ? -9.298 15.694 10.176 1.00 97.56 181 ARG A C 1
ATOM 1357 O O . ARG A 1 181 ? -9.059 16.252 11.240 1.00 97.56 181 ARG A O 1
ATOM 1364 N N . ASP A 1 182 ? -10.340 16.002 9.408 1.00 96.69 182 ASP A N 1
ATOM 1365 C CA . ASP A 1 182 ? -11.270 17.098 9.700 1.00 96.69 182 ASP A CA 1
ATOM 1366 C C . ASP A 1 182 ? -12.007 16.897 11.034 1.00 96.69 182 ASP A C 1
ATOM 1368 O O . ASP A 1 182 ? -12.242 17.855 11.763 1.00 96.69 182 ASP A O 1
ATOM 1372 N N . ALA A 1 183 ? -12.338 15.648 11.381 1.00 96.38 183 ALA A N 1
ATOM 1373 C CA . ALA A 1 183 ? -12.996 15.301 12.640 1.00 96.38 183 ALA A CA 1
ATOM 1374 C C . ALA A 1 183 ? -12.040 15.223 13.848 1.00 96.38 183 ALA A C 1
ATOM 1376 O O . ALA A 1 183 ? -12.454 14.769 14.911 1.00 96.38 183 ALA A O 1
ATOM 1377 N N . GLY A 1 184 ? -10.763 15.598 13.699 1.00 96.88 184 GLY A N 1
ATOM 1378 C CA . GLY A 1 184 ? -9.786 15.587 14.795 1.00 96.88 184 GLY A CA 1
ATOM 1379 C C . GLY A 1 184 ? -9.319 14.193 15.236 1.00 96.88 184 GLY A C 1
ATOM 1380 O O . GLY A 1 184 ? -8.645 14.063 16.254 1.00 96.88 184 GLY A O 1
ATOM 1381 N N . LEU A 1 185 ? -9.625 13.135 14.474 1.00 98.12 185 LEU A N 1
ATOM 1382 C CA . LEU A 1 185 ? -9.234 11.760 14.815 1.00 98.12 185 LEU A CA 1
ATOM 1383 C C . LEU A 1 185 ? -7.762 11.469 14.495 1.00 98.12 185 LEU A C 1
ATOM 1385 O O . LEU A 1 185 ? -7.197 10.515 15.027 1.00 98.12 185 LEU A O 1
ATOM 1389 N N . ALA A 1 186 ? -7.148 12.228 13.585 1.00 97.12 186 ALA A N 1
ATOM 1390 C CA . ALA A 1 186 ? -5.781 12.010 13.120 1.00 97.12 186 ALA A CA 1
ATOM 1391 C C . ALA A 1 186 ? -4.744 12.729 14.005 1.00 97.12 186 ALA A C 1
ATOM 1393 O O . ALA A 1 186 ? -4.215 13.774 13.638 1.00 97.12 186 ALA A O 1
ATOM 1394 N N . THR A 1 187 ? -4.446 12.173 15.178 1.00 94.62 187 THR A N 1
ATOM 1395 C CA . THR A 1 187 ? -3.564 12.803 16.178 1.00 94.62 187 THR A CA 1
ATOM 1396 C C . THR A 1 187 ? -2.074 12.610 15.914 1.00 94.62 187 THR A C 1
ATOM 1398 O O . THR A 1 187 ? -1.268 13.461 16.293 1.00 94.62 187 THR A O 1
ATOM 1401 N N . LEU A 1 188 ? -1.670 11.545 15.211 1.00 92.69 188 LEU A N 1
ATOM 1402 C CA . LEU A 1 188 ? -0.255 11.306 14.930 1.00 92.69 188 LEU A CA 1
ATOM 1403 C C . LEU A 1 188 ? 0.221 12.235 13.810 1.00 92.69 188 LEU A C 1
ATOM 1405 O O . LEU A 1 188 ? 0.000 11.965 12.624 1.00 92.69 188 LEU A O 1
ATOM 1409 N N . LYS A 1 189 ? 0.889 13.328 14.201 1.00 90.44 189 LYS A N 1
ATOM 1410 C CA . LYS A 1 189 ? 1.390 14.389 13.306 1.00 90.44 189 LYS A CA 1
ATOM 1411 C C . LYS A 1 189 ? 0.306 14.965 12.374 1.00 90.44 189 LYS A C 1
ATOM 1413 O O . LYS A 1 189 ? 0.617 15.364 11.259 1.00 90.44 189 LYS A O 1
ATOM 1418 N N . GLY A 1 190 ? -0.967 14.932 12.778 1.00 91.94 190 GLY A N 1
ATOM 1419 C CA . GLY A 1 190 ? -2.091 15.348 11.924 1.00 91.94 190 GLY A CA 1
ATOM 1420 C C . GLY A 1 190 ? -2.433 14.381 10.778 1.00 91.94 190 GLY A C 1
ATOM 1421 O O . GLY A 1 190 ? -3.344 14.649 9.994 1.00 91.94 190 GLY A O 1
ATOM 1422 N N . ASN A 1 191 ? -1.708 13.264 10.649 1.00 94.00 191 ASN A N 1
ATOM 1423 C CA . ASN A 1 191 ? -1.750 12.406 9.465 1.00 94.00 191 ASN A CA 1
ATOM 1424 C C . ASN A 1 191 ? -2.444 11.069 9.699 1.00 94.00 191 ASN A C 1
ATOM 1426 O O . ASN A 1 191 ? -3.024 10.538 8.759 1.00 94.00 191 ASN A O 1
ATOM 1430 N N . TRP A 1 192 ? -2.403 10.509 10.909 1.00 96.94 192 TRP A N 1
ATOM 1431 C CA . TRP A 1 192 ? -2.939 9.171 11.176 1.00 96.94 192 TRP A CA 1
ATOM 1432 C C . TRP A 1 192 ? -3.695 9.090 12.494 1.00 96.94 192 TRP A C 1
ATOM 1434 O O . TRP A 1 192 ? -3.377 9.803 13.445 1.00 96.94 192 TRP A O 1
ATOM 1444 N N . CYS A 1 193 ? -4.675 8.190 12.555 1.00 98.00 193 CYS A N 1
ATOM 1445 C CA . CYS A 1 193 ? -5.489 7.978 13.745 1.00 98.00 193 CYS A CA 1
ATOM 1446 C C . CYS A 1 193 ? -4.841 6.975 14.696 1.00 98.00 193 CYS A C 1
ATOM 1448 O O . CYS A 1 193 ? -4.583 5.828 14.324 1.00 98.00 193 CYS A O 1
ATOM 1450 N N . GLU A 1 194 ? -4.625 7.385 15.939 1.00 95.94 194 GLU A N 1
ATOM 1451 C CA . GLU A 1 194 ? -4.181 6.479 16.991 1.00 95.94 194 GLU A CA 1
ATOM 1452 C C . GLU A 1 194 ? -5.380 5.799 17.652 1.00 95.94 194 GLU A C 1
ATOM 1454 O O . GLU A 1 194 ? -6.384 6.437 17.979 1.00 95.94 194 GLU A O 1
ATOM 1459 N N . VAL A 1 195 ? -5.262 4.492 17.867 1.00 97.12 195 VAL A N 1
ATOM 1460 C CA . VAL A 1 195 ? -6.354 3.643 18.355 1.00 97.12 195 VAL A CA 1
ATOM 1461 C C . VAL A 1 195 ? -5.900 2.756 19.508 1.00 97.12 195 VAL A C 1
ATOM 1463 O O . VAL A 1 195 ? -4.712 2.454 19.655 1.00 97.12 195 VAL A O 1
ATOM 1466 N N . LYS A 1 196 ? -6.852 2.357 20.348 1.00 95.94 196 LYS A N 1
ATOM 1467 C CA . LYS A 1 196 ? -6.647 1.415 21.446 1.00 95.94 196 LYS A CA 1
ATOM 1468 C C . LYS A 1 196 ? -6.521 -0.010 20.896 1.00 95.94 196 LYS A C 1
ATOM 1470 O O . LYS A 1 196 ? -7.389 -0.421 20.122 1.00 95.94 196 LYS A O 1
ATOM 1475 N N . PRO A 1 197 ? -5.474 -0.769 21.257 1.00 95.00 197 PRO A N 1
ATOM 1476 C CA . PRO A 1 197 ? -5.276 -2.115 20.724 1.00 95.00 197 PRO A CA 1
ATOM 1477 C C . PRO A 1 197 ? -6.386 -3.102 21.084 1.00 95.00 197 PRO A C 1
ATOM 1479 O O . PRO A 1 197 ? -6.581 -4.074 20.379 1.00 95.00 197 PRO A O 1
ATOM 1482 N N . GLU A 1 198 ? -7.101 -2.888 22.183 1.00 95.31 198 GLU A N 1
ATOM 1483 C CA . GLU A 1 198 ? -8.089 -3.832 22.706 1.00 95.31 198 GLU A CA 1
ATOM 1484 C C . GLU A 1 198 ? -9.363 -3.890 21.862 1.00 95.31 198 GLU A C 1
ATOM 1486 O O . GLU A 1 198 ? -10.050 -4.907 21.852 1.00 95.31 198 GLU A O 1
ATOM 1491 N N . ASN A 1 199 ? -9.720 -2.781 21.210 1.00 96.25 199 ASN A N 1
ATOM 1492 C CA . ASN A 1 199 ? -11.032 -2.629 20.582 1.00 96.25 199 ASN A CA 1
ATOM 1493 C C . ASN A 1 199 ? -11.067 -1.647 19.400 1.00 96.25 199 ASN A C 1
ATOM 1495 O O . ASN A 1 199 ? -12.142 -1.409 18.861 1.00 96.25 199 ASN A O 1
ATOM 1499 N N . MET A 1 200 ? -9.931 -1.061 19.003 1.00 97.81 200 MET A N 1
ATOM 1500 C CA . MET A 1 200 ? -9.808 -0.028 17.961 1.00 97.81 200 MET A CA 1
ATOM 1501 C C . MET A 1 200 ? -10.505 1.313 18.257 1.00 97.81 200 MET A C 1
ATOM 1503 O O . MET A 1 200 ? -10.670 2.136 17.352 1.00 97.81 200 MET A O 1
ATOM 1507 N N . GLU A 1 201 ? -10.918 1.570 19.501 1.00 97.94 201 GLU A N 1
ATOM 1508 C CA . GLU A 1 201 ? -11.468 2.873 19.883 1.00 97.94 201 GLU A CA 1
ATOM 1509 C C . GLU A 1 201 ? -10.399 3.956 19.687 1.00 97.94 201 GLU A C 1
ATOM 1511 O O . GLU A 1 201 ? -9.228 3.767 20.022 1.00 97.94 201 GLU A O 1
ATOM 1516 N N . SER A 1 202 ? -10.790 5.097 19.133 1.00 98.19 202 SER A N 1
ATOM 1517 C CA . SER A 1 202 ? -9.929 6.259 18.974 1.00 98.19 202 SER A CA 1
ATOM 1518 C C . SER A 1 202 ? -9.347 6.667 20.325 1.00 98.19 202 SER A C 1
ATOM 1520 O O . SER A 1 202 ? -10.045 6.738 21.339 1.00 98.19 202 SER A O 1
ATOM 1522 N N . LYS A 1 203 ? -8.049 6.981 20.343 1.00 96.69 203 LYS A N 1
ATOM 1523 C CA . LYS A 1 203 ? -7.428 7.606 21.517 1.00 96.69 203 LYS A CA 1
ATOM 1524 C C . LYS A 1 203 ? -7.851 9.068 21.690 1.00 96.69 203 LYS A C 1
ATOM 1526 O O . LYS A 1 203 ? -7.730 9.592 22.792 1.00 96.69 203 LYS A O 1
ATOM 1531 N N . ALA A 1 204 ? -8.344 9.707 20.627 1.00 96.81 204 ALA A N 1
ATOM 1532 C CA . ALA A 1 204 ? -8.762 11.107 20.628 1.00 96.81 204 ALA A CA 1
ATOM 1533 C C . ALA A 1 204 ? -10.206 11.287 21.114 1.00 96.81 204 ALA A C 1
ATOM 1535 O O . ALA A 1 204 ? -10.499 12.209 21.872 1.00 96.81 204 ALA A O 1
ATOM 1536 N N . HIS A 1 205 ? -11.111 10.398 20.694 1.00 97.19 205 HIS A N 1
ATOM 1537 C CA . HIS A 1 205 ? -12.543 10.544 20.946 1.00 97.19 205 HIS A CA 1
ATOM 1538 C C . HIS A 1 205 ? -13.179 9.238 21.417 1.00 97.19 205 HIS A C 1
ATOM 1540 O O . HIS A 1 205 ? -13.146 8.222 20.726 1.00 97.19 205 HIS A O 1
ATOM 1546 N N . LYS A 1 206 ? -13.814 9.291 22.591 1.00 96.94 206 LYS A N 1
ATOM 1547 C CA . LYS A 1 206 ? -14.573 8.166 23.142 1.00 96.94 206 LYS A CA 1
ATOM 1548 C C . LYS A 1 206 ? -15.740 7.798 22.223 1.00 96.94 206 LYS A C 1
ATOM 1550 O O . LYS A 1 206 ? -16.391 8.675 21.658 1.00 96.94 206 LYS A O 1
ATOM 1555 N N . ASP A 1 207 ? -16.025 6.502 22.135 1.00 97.19 207 ASP A N 1
ATOM 1556 C CA . ASP A 1 207 ? -17.118 5.911 21.362 1.00 97.19 207 ASP A CA 1
ATOM 1557 C C . ASP A 1 207 ? -17.004 6.097 19.835 1.00 97.19 207 ASP A C 1
ATOM 1559 O O . ASP A 1 207 ? -17.939 5.777 19.099 1.00 97.19 207 ASP A O 1
ATOM 1563 N N . ILE A 1 208 ? -15.848 6.557 19.345 1.00 98.50 208 ILE A N 1
ATOM 1564 C CA . ILE A 1 208 ? -15.487 6.539 17.927 1.00 98.50 208 ILE A CA 1
ATOM 1565 C C . ILE A 1 208 ? -14.394 5.495 17.730 1.00 98.50 208 ILE A C 1
ATOM 1567 O O . ILE A 1 208 ? -13.401 5.497 18.446 1.00 98.50 208 ILE A O 1
ATOM 1571 N N . TYR A 1 209 ? -14.549 4.618 16.748 1.00 98.62 209 TYR A N 1
ATOM 1572 C CA . TYR A 1 209 ? -13.645 3.512 16.447 1.00 98.62 209 TYR A CA 1
ATOM 1573 C C . TYR A 1 209 ? -13.077 3.720 15.051 1.00 98.62 209 TYR A C 1
ATOM 1575 O O . TYR A 1 209 ? -13.842 3.911 14.108 1.00 98.62 209 TYR A O 1
ATOM 1583 N N . VAL A 1 210 ? -11.754 3.704 14.898 1.00 98.75 210 VAL A N 1
ATOM 1584 C CA . VAL A 1 210 ? -11.117 3.943 13.593 1.00 98.75 210 VAL A CA 1
ATOM 1585 C C . VAL A 1 210 ? -10.448 2.666 13.114 1.00 98.75 210 VAL A C 1
ATOM 1587 O O . VAL A 1 210 ? -9.647 2.075 13.832 1.00 98.75 210 VAL A O 1
ATOM 1590 N N . ILE A 1 211 ? -10.761 2.242 11.891 1.00 98.69 211 ILE A N 1
ATOM 1591 C CA . ILE A 1 211 ? -10.244 0.995 11.315 1.00 98.69 211 ILE A CA 1
ATOM 1592 C C . ILE A 1 211 ? -9.654 1.206 9.921 1.00 98.69 211 ILE A C 1
ATOM 1594 O O . ILE A 1 211 ? -9.826 2.246 9.278 1.00 98.69 211 ILE A O 1
ATOM 1598 N N . GLY A 1 212 ? -8.958 0.181 9.444 1.00 98.44 212 GLY A N 1
ATOM 1599 C CA . GLY A 1 212 ? -8.329 0.131 8.139 1.00 98.44 212 GLY A CA 1
ATOM 1600 C C . GLY A 1 212 ? -7.157 1.093 8.024 1.00 98.44 212 GLY A C 1
ATOM 1601 O O . GLY A 1 212 ? -6.475 1.419 8.996 1.00 98.44 212 GLY A O 1
ATOM 1602 N N . ASP A 1 213 ? -6.913 1.572 6.809 1.00 98.19 213 ASP A N 1
ATOM 1603 C CA . ASP A 1 213 ? -5.702 2.339 6.527 1.00 98.19 213 ASP A CA 1
ATOM 1604 C C . ASP A 1 213 ? -5.614 3.675 7.274 1.00 98.19 213 ASP A C 1
ATOM 1606 O O . ASP A 1 213 ? -4.521 4.222 7.390 1.00 98.19 213 ASP A O 1
ATOM 1610 N N . ALA A 1 214 ? -6.728 4.216 7.773 1.00 98.44 214 ALA A N 1
ATOM 1611 C CA . ALA A 1 214 ? -6.744 5.491 8.488 1.00 98.44 214 ALA A CA 1
ATOM 1612 C C . ALA A 1 214 ? -6.004 5.420 9.836 1.00 98.44 214 ALA A C 1
ATOM 1614 O O . ALA A 1 214 ? -5.446 6.422 10.291 1.00 98.44 214 ALA A O 1
ATOM 1615 N N . CYS A 1 215 ? -5.960 4.238 10.457 1.00 96.75 215 CYS A N 1
ATOM 1616 C CA . CYS A 1 215 ? -5.341 4.039 11.762 1.00 96.75 215 CYS A CA 1
ATOM 1617 C C . CYS A 1 215 ? -3.886 3.554 11.688 1.00 96.75 215 CYS A C 1
ATOM 1619 O O . CYS A 1 215 ? -3.394 3.085 10.654 1.00 96.75 215 CYS A O 1
ATOM 1621 N N . VAL A 1 216 ? -3.181 3.692 12.808 1.00 93.56 216 VAL A N 1
ATOM 1622 C CA . VAL A 1 216 ? -1.823 3.183 13.036 1.00 93.56 216 VAL A CA 1
ATOM 1623 C C . VAL A 1 216 ? -1.744 2.468 14.383 1.00 93.56 216 VAL A C 1
ATOM 1625 O O . VAL A 1 216 ? -2.458 2.808 15.326 1.00 93.56 216 VAL A O 1
ATOM 1628 N N . GLY A 1 217 ? -0.860 1.480 14.472 1.00 86.31 217 GLY A N 1
ATOM 1629 C CA . GLY A 1 217 ? -0.596 0.719 15.687 1.00 86.31 217 GLY A CA 1
ATOM 1630 C C . GLY A 1 217 ? 0.505 -0.317 15.470 1.00 86.31 217 GLY A C 1
ATOM 1631 O O . GLY A 1 217 ? 0.930 -0.561 14.337 1.00 86.31 217 GLY A O 1
ATOM 1632 N N . GLY A 1 218 ? 0.986 -0.903 16.567 1.00 80.00 218 GLY A N 1
ATOM 1633 C CA . GLY A 1 218 ? 2.233 -1.670 16.584 1.00 80.00 218 GLY A CA 1
ATOM 1634 C C . GLY A 1 218 ? 3.471 -0.784 16.707 1.00 80.00 218 GLY A C 1
ATOM 1635 O O . GLY A 1 218 ? 3.390 0.445 16.716 1.00 80.00 218 GLY A O 1
ATOM 1636 N N . GLU A 1 219 ? 4.633 -1.418 16.818 1.00 69.31 219 GLU A N 1
ATOM 1637 C CA . GLU A 1 219 ? 5.903 -0.711 16.955 1.00 69.31 219 GLU A CA 1
ATOM 1638 C C . GLU A 1 219 ? 6.429 -0.320 15.568 1.00 69.31 219 GLU A C 1
ATOM 1640 O O . GLU A 1 219 ? 7.168 -1.050 14.907 1.00 69.31 219 GLU A O 1
ATOM 1645 N N . THR A 1 220 ? 5.999 0.847 15.084 1.00 65.50 220 THR A N 1
ATOM 1646 C CA . THR A 1 220 ? 6.332 1.323 13.733 1.00 65.50 220 THR A CA 1
ATOM 1647 C C . THR A 1 220 ? 7.822 1.621 13.554 1.00 65.50 220 THR A C 1
ATOM 1649 O O . THR A 1 220 ? 8.331 1.504 12.444 1.00 65.50 220 THR A O 1
ATOM 1652 N N . SER A 1 221 ? 8.529 1.984 14.630 1.00 60.12 221 SER A N 1
ATOM 1653 C CA . SER A 1 221 ? 9.975 2.258 14.635 1.00 60.12 221 SER A CA 1
ATOM 1654 C C . SER A 1 221 ? 10.831 1.004 14.449 1.00 60.12 221 SER A C 1
ATOM 1656 O O . SER A 1 221 ? 11.926 1.103 13.906 1.00 60.12 221 SER A O 1
ATOM 1658 N N . THR A 1 222 ? 10.339 -0.171 14.852 1.00 58.59 222 THR A N 1
ATOM 1659 C CA . THR A 1 222 ? 11.041 -1.457 14.687 1.00 58.59 222 THR A CA 1
ATOM 1660 C C . THR A 1 222 ? 10.509 -2.270 13.508 1.00 58.59 222 THR A C 1
ATOM 1662 O O . THR A 1 222 ? 10.880 -3.429 13.334 1.00 58.59 222 THR A O 1
ATOM 1665 N N . GLY A 1 223 ? 9.637 -1.677 12.683 1.00 62.81 223 GLY A N 1
ATOM 1666 C CA . GLY A 1 223 ? 9.023 -2.359 11.543 1.00 62.81 223 GLY A CA 1
ATOM 1667 C C . GLY A 1 223 ? 7.944 -3.378 11.925 1.00 62.81 223 GLY A C 1
ATOM 1668 O O . GLY A 1 223 ? 7.479 -4.110 11.058 1.00 62.81 223 GLY A O 1
ATOM 1669 N N . ASN A 1 224 ? 7.506 -3.397 13.188 1.00 69.31 224 ASN A N 1
ATOM 1670 C CA . ASN A 1 224 ? 6.434 -4.258 13.699 1.00 69.31 224 ASN A CA 1
ATOM 1671 C C . ASN A 1 224 ? 5.094 -3.506 13.816 1.00 69.31 224 ASN A C 1
ATOM 1673 O O . ASN A 1 224 ? 4.243 -3.854 14.635 1.00 69.31 224 ASN A O 1
ATOM 1677 N N . GLY A 1 225 ? 4.898 -2.446 13.029 1.00 84.50 225 GLY A N 1
ATOM 1678 C CA . GLY A 1 225 ? 3.583 -1.834 12.847 1.00 84.50 225 GLY A CA 1
ATOM 1679 C C . GLY A 1 225 ? 2.668 -2.763 12.051 1.00 84.50 225 GLY A C 1
ATOM 1680 O O . GLY A 1 225 ? 3.141 -3.459 11.147 1.00 84.50 225 GLY A O 1
ATOM 1681 N N . PHE A 1 226 ? 1.363 -2.780 12.337 1.00 90.44 226 PHE A N 1
ATOM 1682 C CA . PHE A 1 226 ? 0.457 -3.528 11.464 1.00 90.44 226 PHE A CA 1
ATOM 1683 C C . PHE A 1 226 ? 0.435 -2.895 10.060 1.00 90.44 226 PHE A C 1
ATOM 1685 O O . PHE A 1 226 ? 0.464 -1.666 9.924 1.00 90.44 226 PHE A O 1
ATOM 1692 N N . PRO A 1 227 ? 0.400 -3.702 8.987 1.00 93.62 227 PRO A N 1
ATOM 1693 C CA . PRO A 1 227 ? 0.348 -3.172 7.633 1.00 93.62 227 PRO A CA 1
ATOM 1694 C C . PRO A 1 227 ? -1.020 -2.555 7.335 1.00 93.62 227 PRO A C 1
ATOM 1696 O O . PRO A 1 227 ? -2.057 -3.021 7.805 1.00 93.62 227 PRO A O 1
ATOM 1699 N N . LYS A 1 228 ? -1.026 -1.540 6.474 1.00 97.12 228 LYS A N 1
ATOM 1700 C CA . LYS A 1 228 ? -2.244 -0.945 5.912 1.00 97.12 228 LYS A CA 1
ATOM 1701 C C . LYS A 1 228 ? -2.724 -1.798 4.733 1.00 97.12 228 LYS A C 1
ATOM 1703 O O . LYS A 1 228 ? -2.263 -1.602 3.611 1.00 97.12 228 LYS A O 1
ATOM 1708 N N . SER A 1 229 ? -3.536 -2.821 4.994 1.00 97.81 229 SER A N 1
ATOM 1709 C CA . SER A 1 229 ? -4.003 -3.790 3.991 1.00 97.81 229 SER A CA 1
ATOM 1710 C C . SER A 1 229 ? -5.494 -4.091 4.145 1.00 97.81 229 SER A C 1
ATOM 1712 O O . SER A 1 229 ? -6.076 -3.885 5.211 1.00 97.81 229 SER A O 1
ATOM 1714 N N . ALA A 1 230 ? -6.098 -4.663 3.100 1.00 98.25 230 ALA A N 1
ATOM 1715 C CA . ALA A 1 230 ? -7.484 -5.122 3.156 1.00 98.25 230 ALA A CA 1
ATOM 1716 C C . ALA A 1 230 ? -7.699 -6.216 4.220 1.00 98.25 230 ALA A C 1
ATOM 1718 O O . ALA A 1 230 ? -8.692 -6.177 4.941 1.00 98.25 230 ALA A O 1
ATOM 1719 N N . HIS A 1 231 ? -6.755 -7.156 4.373 1.00 98.38 231 HIS A N 1
ATOM 1720 C CA . HIS A 1 231 ? -6.883 -8.225 5.369 1.00 98.38 231 HIS A CA 1
ATOM 1721 C C . HIS A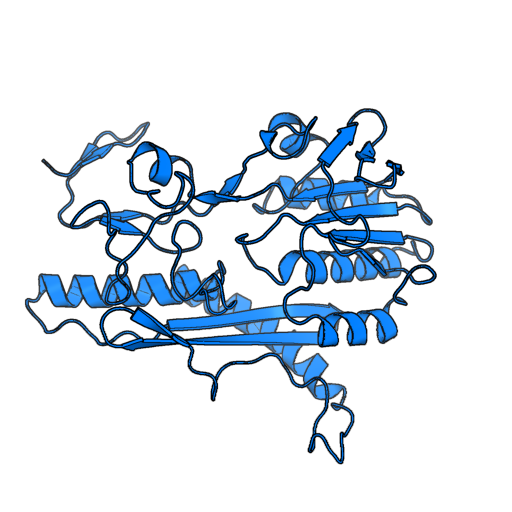 1 231 ? -6.810 -7.673 6.800 1.00 98.38 231 HIS A C 1
ATOM 1723 O O . HIS A 1 231 ? -7.625 -8.032 7.644 1.00 98.38 231 HIS A O 1
ATOM 1729 N N . MET A 1 232 ? -5.890 -6.737 7.059 1.00 97.81 232 MET A N 1
ATOM 1730 C CA . MET A 1 232 ? -5.805 -6.073 8.359 1.00 97.81 232 MET A CA 1
ATOM 1731 C C . MET A 1 232 ? -7.064 -5.241 8.639 1.00 97.81 232 MET A C 1
ATOM 1733 O O . MET A 1 232 ? -7.609 -5.322 9.735 1.00 97.81 232 MET A O 1
ATOM 1737 N N . ALA A 1 233 ? -7.581 -4.505 7.649 1.00 98.56 233 ALA A N 1
ATOM 1738 C CA . ALA A 1 233 ? -8.827 -3.748 7.790 1.00 98.56 233 ALA A CA 1
ATOM 1739 C C . ALA A 1 233 ? -10.021 -4.653 8.145 1.00 98.56 233 ALA A C 1
ATOM 1741 O O . ALA A 1 233 ? -10.783 -4.336 9.058 1.00 98.56 233 ALA A O 1
ATOM 1742 N N . ASN A 1 234 ? -10.147 -5.806 7.480 1.00 98.62 234 ASN A N 1
ATOM 1743 C CA . ASN A 1 234 ? -11.163 -6.814 7.786 1.00 98.62 234 ASN A CA 1
ATOM 1744 C C . ASN A 1 234 ? -11.000 -7.383 9.208 1.00 98.62 234 ASN A C 1
ATOM 1746 O O . ASN A 1 234 ? -11.961 -7.431 9.976 1.00 98.62 234 ASN A O 1
ATOM 1750 N N . SER A 1 235 ? -9.771 -7.740 9.597 1.00 98.25 235 SER A N 1
ATOM 1751 C CA . SER A 1 235 ? -9.471 -8.238 10.943 1.00 98.25 235 SER A CA 1
ATOM 1752 C C . SER A 1 235 ? -9.829 -7.211 12.024 1.00 98.25 235 SER A C 1
ATOM 1754 O O . SER A 1 235 ? -10.393 -7.571 13.054 1.00 98.25 235 SER A O 1
ATOM 1756 N N . GLN A 1 236 ? -9.539 -5.930 11.791 1.00 98.50 236 GLN A N 1
ATOM 1757 C CA . GLN A 1 236 ? -9.888 -4.840 12.702 1.00 98.50 236 GLN A CA 1
ATOM 1758 C C . GLN A 1 236 ? -11.402 -4.627 12.795 1.00 98.50 236 GLN A C 1
ATOM 1760 O O . GLN A 1 236 ? -11.916 -4.433 13.895 1.00 98.50 236 GLN A O 1
ATOM 1765 N N . ALA A 1 237 ? -12.119 -4.704 11.670 1.00 98.56 237 ALA A N 1
ATOM 1766 C CA . ALA A 1 237 ? -13.576 -4.594 11.641 1.00 98.56 237 ALA A CA 1
ATOM 1767 C C . ALA A 1 237 ? -14.242 -5.671 12.510 1.00 98.56 237 ALA A C 1
ATOM 1769 O O . ALA A 1 237 ? -15.133 -5.361 13.300 1.00 98.56 237 ALA A O 1
ATOM 1770 N N . LYS A 1 238 ? -13.758 -6.918 12.431 1.00 98.38 238 LYS A N 1
ATOM 1771 C CA . LYS A 1 238 ? -14.242 -8.037 13.256 1.00 98.38 238 LYS A CA 1
ATOM 1772 C C . LYS A 1 238 ? -14.010 -7.803 14.748 1.00 98.38 238 LYS A C 1
ATOM 1774 O O . LYS A 1 238 ? -14.908 -8.065 15.546 1.00 98.38 238 LYS A O 1
ATOM 1779 N N . VAL A 1 239 ? -12.849 -7.260 15.126 1.00 98.12 239 VAL A N 1
ATOM 1780 C CA . VAL A 1 239 ? -12.579 -6.890 16.524 1.00 98.12 239 VAL A CA 1
ATOM 1781 C C . VAL A 1 239 ? -13.542 -5.805 17.001 1.00 98.12 239 VAL A C 1
ATOM 1783 O O . VAL A 1 239 ? -14.169 -5.980 18.042 1.00 98.12 239 VAL A O 1
ATOM 1786 N N . VAL A 1 240 ? -13.729 -4.731 16.224 1.00 98.31 240 VAL A N 1
ATOM 1787 C CA . VAL A 1 240 ? -14.677 -3.656 16.572 1.00 98.31 240 VAL A CA 1
ATOM 1788 C C . VAL A 1 240 ? -16.090 -4.196 16.735 1.00 98.31 240 VAL A C 1
ATOM 1790 O O . VAL A 1 240 ? -16.735 -3.909 17.741 1.00 98.31 240 VAL A O 1
ATOM 1793 N N . ALA A 1 241 ? -16.565 -5.001 15.783 1.00 98.00 241 ALA A N 1
ATOM 1794 C CA . ALA A 1 241 ? -17.898 -5.587 15.834 1.00 98.00 241 ALA A CA 1
ATOM 1795 C C . ALA A 1 241 ? -18.090 -6.426 17.106 1.00 98.00 241 ALA A C 1
ATOM 1797 O O . ALA A 1 241 ? -19.049 -6.213 17.847 1.00 98.00 241 ALA A O 1
ATOM 1798 N N . ALA A 1 242 ? -17.142 -7.315 17.416 1.00 97.75 242 ALA A N 1
ATOM 1799 C CA . ALA A 1 242 ? -17.203 -8.150 18.611 1.00 97.75 242 ALA A CA 1
ATOM 1800 C C . ALA A 1 242 ? -17.157 -7.320 19.908 1.00 97.75 242 ALA A C 1
ATOM 1802 O O . ALA A 1 242 ? -17.933 -7.570 20.832 1.00 97.75 242 ALA A O 1
ATOM 1803 N N . SER A 1 243 ? -16.296 -6.298 19.977 1.00 97.31 243 SER A N 1
ATOM 1804 C CA . SER A 1 243 ? -16.211 -5.396 21.131 1.00 97.31 243 SER A CA 1
ATOM 1805 C C . SER A 1 243 ? -17.485 -4.574 21.333 1.00 97.31 243 SER A C 1
ATOM 1807 O O . SER A 1 243 ? -17.915 -4.387 22.471 1.00 97.31 243 SER A O 1
ATOM 1809 N N . LEU A 1 244 ? -18.104 -4.086 20.254 1.00 97.38 244 LEU A N 1
ATOM 1810 C CA . LEU A 1 244 ? -19.354 -3.329 20.322 1.00 97.38 244 LEU A CA 1
ATOM 1811 C C . LEU A 1 244 ? -20.523 -4.209 20.762 1.00 97.38 244 LEU A C 1
ATOM 1813 O O . LEU A 1 244 ? -21.270 -3.811 21.652 1.00 97.38 244 LEU A O 1
ATOM 1817 N N . VAL A 1 245 ? -20.646 -5.420 20.210 1.00 97.12 245 VAL A N 1
ATOM 1818 C CA . VAL A 1 245 ? -21.667 -6.388 20.637 1.00 97.12 245 VAL A CA 1
ATOM 1819 C C . VAL A 1 245 ? -21.496 -6.737 22.115 1.00 97.12 245 VAL A C 1
ATOM 1821 O O . VAL A 1 245 ? -22.477 -6.713 22.857 1.00 97.12 245 VAL A O 1
ATOM 1824 N N . ALA A 1 246 ? -20.268 -6.993 22.576 1.00 96.88 246 ALA A N 1
ATOM 1825 C CA . ALA A 1 246 ? -20.009 -7.265 23.988 1.00 96.88 246 ALA A CA 1
ATOM 1826 C C . ALA A 1 246 ? -20.407 -6.078 24.879 1.00 96.88 246 ALA A C 1
ATOM 1828 O O . ALA A 1 246 ? -21.135 -6.257 25.854 1.00 96.88 246 ALA A O 1
ATOM 1829 N N . LYS A 1 247 ? -20.019 -4.855 24.496 1.00 94.56 247 LYS A N 1
ATOM 1830 C CA . LYS A 1 247 ? -20.370 -3.623 25.215 1.00 94.56 247 LYS A CA 1
ATOM 1831 C C . LYS A 1 247 ? -21.884 -3.418 25.319 1.00 94.56 247 LYS A C 1
ATOM 1833 O O . LYS A 1 247 ? -22.368 -3.100 26.401 1.00 94.56 247 LYS A O 1
ATOM 1838 N N . LEU A 1 248 ? -22.622 -3.610 24.224 1.00 94.62 248 LEU A N 1
ATOM 1839 C CA . LEU A 1 248 ? -24.082 -3.447 24.187 1.00 94.62 248 LEU A CA 1
ATOM 1840 C C . LEU A 1 248 ? -24.815 -4.465 25.069 1.00 94.62 248 LEU A C 1
ATOM 1842 O O . LEU A 1 248 ? -25.863 -4.148 25.620 1.00 94.62 248 LEU A O 1
ATOM 1846 N N . ASN A 1 249 ? -24.251 -5.662 25.229 1.00 96.25 249 ASN A N 1
ATOM 1847 C CA . ASN A 1 249 ? -24.832 -6.738 26.034 1.00 96.25 249 ASN A CA 1
ATOM 1848 C C . ASN A 1 249 ? -24.238 -6.826 27.452 1.00 96.25 249 ASN A C 1
ATOM 1850 O O . ASN A 1 249 ? -24.493 -7.801 28.154 1.00 96.25 249 ASN A O 1
ATOM 1854 N N . ALA A 1 250 ? -23.433 -5.840 27.872 1.00 95.50 250 ALA A N 1
ATOM 1855 C CA . ALA A 1 250 ? -22.711 -5.845 29.148 1.00 95.50 250 ALA A CA 1
ATOM 1856 C C . ALA A 1 250 ? -21.875 -7.126 29.388 1.00 95.50 250 ALA A C 1
ATOM 1858 O O . ALA A 1 250 ? -21.736 -7.599 30.516 1.00 95.50 250 ALA A O 1
ATOM 1859 N N . LEU A 1 251 ? -21.308 -7.685 28.316 1.00 96.44 251 LEU A N 1
ATOM 1860 C CA . LEU A 1 251 ? -20.430 -8.853 28.349 1.00 96.44 251 LEU A CA 1
ATOM 1861 C C . LEU A 1 251 ? -18.954 -8.433 28.453 1.00 96.44 251 LEU A C 1
ATOM 1863 O O . LEU A 1 251 ? -18.595 -7.323 28.047 1.00 96.44 251 LEU A O 1
ATOM 1867 N N . PRO A 1 252 ? -18.065 -9.321 28.937 1.00 94.00 252 PRO A N 1
ATOM 1868 C CA . PRO A 1 252 ? -16.626 -9.085 28.889 1.00 94.00 252 PRO A CA 1
ATOM 1869 C C . PRO A 1 252 ? -16.134 -8.824 27.459 1.00 94.00 252 PRO A C 1
ATOM 1871 O O . PRO A 1 252 ? -16.502 -9.542 26.527 1.00 94.00 252 PRO A O 1
ATOM 1874 N N . THR A 1 253 ? -15.267 -7.822 27.286 1.00 89.88 253 THR A N 1
ATOM 1875 C CA . THR A 1 253 ? -14.637 -7.539 25.989 1.00 89.88 253 THR A CA 1
ATOM 1876 C C . THR A 1 253 ? -13.792 -8.740 25.546 1.00 89.88 253 THR A C 1
ATOM 1878 O O . THR A 1 253 ? -12.941 -9.190 26.319 1.00 89.88 253 THR A O 1
ATOM 1881 N N . PRO A 1 254 ? -13.972 -9.249 24.315 1.00 93.19 254 PRO A N 1
ATOM 1882 C CA . PRO A 1 254 ? -13.143 -10.327 23.789 1.00 93.19 254 PRO A CA 1
ATOM 1883 C C . PRO A 1 254 ? -11.666 -9.931 23.735 1.00 93.19 254 PRO A C 1
ATOM 1885 O O . PRO A 1 254 ? -11.338 -8.786 23.433 1.00 93.19 254 PRO A O 1
ATOM 1888 N N . VAL A 1 255 ? -10.771 -10.890 23.974 1.00 94.62 255 VAL A N 1
ATOM 1889 C CA . VAL A 1 255 ? -9.328 -10.684 23.786 1.00 94.62 255 VAL A CA 1
ATOM 1890 C C . VAL A 1 255 ? -9.020 -10.743 22.287 1.00 94.62 255 VAL A C 1
ATOM 1892 O O . VAL A 1 255 ? -9.232 -11.795 21.678 1.00 94.62 255 VAL A O 1
ATOM 1895 N N . PRO A 1 256 ? -8.530 -9.658 21.665 1.00 95.50 256 PRO A N 1
ATOM 1896 C CA . PRO A 1 256 ? -8.364 -9.632 20.222 1.00 95.50 256 PRO A CA 1
ATOM 1897 C C . PRO A 1 256 ? -7.061 -10.308 19.774 1.00 95.50 256 PRO A C 1
ATOM 1899 O O . PRO A 1 256 ? -6.002 -10.185 20.398 1.00 95.50 256 PRO A O 1
ATOM 1902 N N . ILE A 1 257 ? -7.146 -10.970 18.622 1.00 94.56 257 ILE A N 1
ATOM 1903 C CA . ILE A 1 257 ? -6.009 -11.362 17.790 1.00 94.56 257 ILE A CA 1
ATOM 1904 C C . ILE A 1 257 ? -6.223 -10.723 16.429 1.00 94.56 257 ILE A C 1
ATOM 1906 O O . ILE A 1 257 ? -7.322 -10.771 15.877 1.00 94.56 257 ILE A O 1
ATOM 1910 N N . TYR A 1 258 ? -5.160 -10.149 15.882 1.00 96.69 258 TYR A N 1
ATOM 1911 C CA . TYR A 1 258 ? -5.204 -9.514 14.578 1.00 96.69 258 TYR A CA 1
ATOM 1912 C C . TYR A 1 258 ? -4.346 -10.275 13.598 1.00 96.69 258 TYR A C 1
ATOM 1914 O O . TYR A 1 258 ? -3.217 -10.667 13.905 1.00 96.69 258 TYR A O 1
ATOM 1922 N N . THR A 1 259 ? -4.893 -10.463 12.407 1.00 96.44 259 THR A N 1
ATOM 1923 C CA . THR A 1 259 ? -4.259 -11.254 11.364 1.00 96.44 259 THR A CA 1
ATOM 1924 C C . THR A 1 259 ? -4.181 -10.452 10.080 1.00 96.44 259 THR A C 1
ATOM 1926 O O . THR A 1 259 ? -5.050 -9.644 9.754 1.00 96.44 259 THR A O 1
ATOM 1929 N N . ASN A 1 260 ? -3.086 -10.644 9.364 1.00 97.38 260 ASN A N 1
ATOM 1930 C CA . ASN A 1 260 ? -2.885 -10.076 8.053 1.00 97.38 260 ASN A CA 1
ATOM 1931 C C . ASN A 1 260 ? -2.147 -11.076 7.179 1.00 97.38 260 ASN A C 1
ATOM 1933 O O . ASN A 1 260 ? -1.148 -11.657 7.597 1.00 97.38 260 ASN A O 1
ATOM 1937 N N . THR A 1 261 ? -2.548 -11.119 5.917 1.00 97.56 261 THR A N 1
ATOM 1938 C CA . THR A 1 261 ? -1.797 -11.752 4.842 1.00 97.56 261 THR A CA 1
ATOM 1939 C C . THR A 1 261 ? -1.823 -10.828 3.638 1.00 97.56 261 THR A C 1
ATOM 1941 O O . THR A 1 261 ? -2.901 -10.389 3.241 1.00 97.56 261 THR A O 1
ATOM 1944 N N . CYS A 1 262 ? -0.655 -10.548 3.061 1.00 98.06 262 CYS A N 1
ATOM 1945 C CA . CYS A 1 262 ? -0.538 -9.866 1.774 1.00 98.06 262 CYS A CA 1
ATOM 1946 C C . CYS A 1 262 ? 0.141 -10.794 0.763 1.00 98.06 262 CYS A C 1
ATOM 1948 O O . CYS A 1 262 ? 1.367 -10.975 0.796 1.00 98.06 262 CYS A O 1
ATOM 1950 N N . TYR A 1 263 ? -0.652 -11.355 -0.145 1.00 98.75 263 TYR A N 1
ATOM 1951 C CA . TYR A 1 263 ? -0.142 -12.043 -1.327 1.00 98.75 263 TYR A CA 1
ATOM 1952 C C . TYR A 1 263 ? 0.463 -11.042 -2.315 1.00 98.75 263 TYR A C 1
ATOM 1954 O O . TYR A 1 263 ? 0.108 -9.866 -2.319 1.00 98.75 263 TYR A O 1
ATOM 1962 N N . SER A 1 264 ? 1.430 -11.504 -3.101 1.00 98.75 264 SER A N 1
ATOM 1963 C CA . SER A 1 264 ? 1.875 -10.839 -4.320 1.00 98.75 264 SER A CA 1
ATOM 1964 C C . SER A 1 264 ? 2.054 -11.878 -5.409 1.00 98.75 264 SER A C 1
ATOM 1966 O O . SER A 1 264 ? 2.759 -12.866 -5.199 1.00 98.75 264 SER A O 1
ATOM 1968 N N . VAL A 1 265 ? 1.434 -11.639 -6.557 1.00 98.56 265 VAL A N 1
ATOM 1969 C CA . VAL A 1 265 ? 1.548 -12.458 -7.760 1.00 98.56 265 VAL A CA 1
ATOM 1970 C C . VAL A 1 265 ? 2.425 -11.700 -8.745 1.00 98.56 265 VAL A C 1
ATOM 1972 O O . VAL A 1 265 ? 2.110 -10.589 -9.159 1.00 98.56 265 VAL A O 1
ATOM 1975 N N . VAL A 1 266 ? 3.568 -12.277 -9.100 1.00 98.19 266 VAL A N 1
ATOM 1976 C CA . VAL A 1 266 ? 4.615 -11.630 -9.911 1.00 98.19 266 VAL A CA 1
ATOM 1977 C C . VAL A 1 266 ? 4.819 -12.299 -11.270 1.00 98.19 266 VAL A C 1
ATOM 1979 O O . VAL A 1 266 ? 5.636 -11.842 -12.061 1.00 98.19 266 VAL A O 1
ATOM 1982 N N . GLY A 1 267 ? 4.076 -13.368 -11.545 1.00 96.44 267 GLY A N 1
ATOM 1983 C CA . GLY A 1 267 ? 4.045 -14.175 -12.768 1.00 96.44 267 GLY A CA 1
ATOM 1984 C C . GLY A 1 267 ? 2.797 -15.061 -12.732 1.00 96.44 267 GLY A C 1
ATOM 1985 O O . GLY A 1 267 ? 2.287 -15.293 -11.639 1.00 96.44 267 GLY A O 1
ATOM 1986 N N . HIS A 1 268 ? 2.337 -15.586 -13.877 1.00 92.06 268 HIS A N 1
ATOM 1987 C CA . HIS A 1 268 ? 1.159 -16.482 -13.942 1.00 92.06 268 HIS A CA 1
ATOM 1988 C C . HIS A 1 268 ? 1.184 -17.586 -12.873 1.00 92.06 268 HIS A C 1
ATOM 1990 O O . HIS A 1 268 ? 0.241 -17.726 -12.111 1.00 92.06 268 HIS A O 1
ATOM 1996 N N . ASP A 1 269 ? 2.316 -18.285 -12.754 1.00 95.12 269 ASP A N 1
ATOM 1997 C CA . ASP A 1 269 ? 2.547 -19.342 -11.759 1.00 95.12 269 ASP A CA 1
ATOM 1998 C C . ASP A 1 269 ? 3.630 -18.932 -10.739 1.00 95.12 269 ASP A C 1
ATOM 2000 O O . ASP A 1 269 ? 4.510 -19.727 -10.381 1.00 95.12 269 ASP A O 1
ATOM 2004 N N . TRP A 1 270 ? 3.669 -17.655 -10.344 1.00 98.00 270 TRP A N 1
ATOM 2005 C CA . TRP A 1 270 ? 4.620 -17.171 -9.340 1.00 98.00 270 TRP A CA 1
ATOM 2006 C C . TRP A 1 270 ? 3.956 -16.224 -8.345 1.00 98.00 270 TRP A C 1
ATOM 2008 O O . TRP A 1 270 ? 3.882 -15.020 -8.573 1.00 98.00 270 TRP A O 1
ATOM 2018 N N . GLY A 1 271 ? 3.537 -16.770 -7.208 1.00 98.31 271 GLY A N 1
ATOM 2019 C CA . GLY A 1 271 ? 3.044 -16.034 -6.054 1.00 98.31 271 GLY A CA 1
ATOM 2020 C C . GLY A 1 271 ? 3.914 -16.239 -4.818 1.00 98.31 271 GLY A C 1
ATOM 2021 O O . GLY A 1 271 ? 4.695 -17.190 -4.727 1.00 98.31 271 GLY A O 1
ATOM 2022 N N . PHE A 1 272 ? 3.789 -15.311 -3.875 1.00 98.62 272 PHE A N 1
ATOM 2023 C CA . PHE A 1 272 ? 4.298 -15.441 -2.512 1.00 98.62 272 PHE A CA 1
ATOM 2024 C C . PHE A 1 272 ? 3.611 -14.457 -1.561 1.00 98.62 272 PHE A C 1
ATOM 2026 O O . PHE A 1 272 ? 3.091 -13.412 -1.962 1.00 98.62 272 PHE A O 1
ATOM 2033 N N . SER A 1 273 ? 3.655 -14.743 -0.269 1.00 98.38 273 SER A N 1
ATOM 2034 C CA . SER A 1 273 ? 2.899 -14.038 0.756 1.00 98.38 273 SER A CA 1
ATOM 2035 C C . SER A 1 273 ? 3.777 -13.497 1.885 1.00 98.38 273 SER A C 1
ATOM 2037 O O . SER A 1 273 ? 4.964 -13.802 2.024 1.00 98.38 273 SER A O 1
ATOM 2039 N N . VAL A 1 274 ? 3.186 -12.602 2.673 1.00 97.12 274 VAL A N 1
ATOM 2040 C CA . VAL A 1 274 ? 3.659 -12.250 4.012 1.00 97.12 274 VAL A CA 1
ATOM 2041 C C . VAL A 1 274 ? 2.490 -12.339 4.970 1.00 97.12 274 VAL A C 1
ATOM 2043 O O . VAL A 1 274 ? 1.418 -11.816 4.668 1.00 97.12 274 VAL A O 1
ATOM 2046 N N . VAL A 1 275 ? 2.707 -12.982 6.110 1.00 96.56 275 VAL A N 1
ATOM 2047 C CA . VAL A 1 275 ? 1.755 -13.115 7.207 1.00 96.56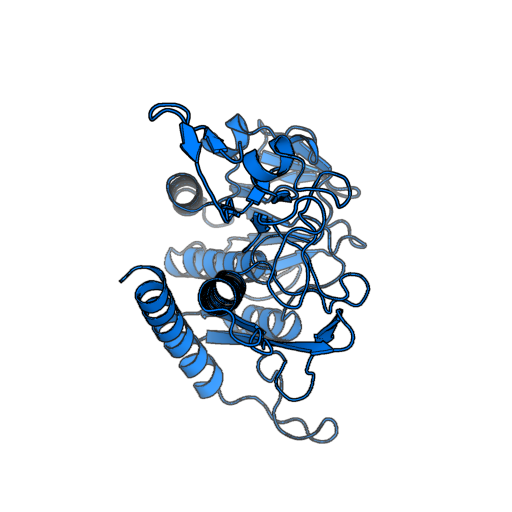 275 VAL A CA 1
ATOM 2048 C C . VAL A 1 275 ? 2.249 -12.299 8.394 1.00 96.56 275 VAL A C 1
ATOM 2050 O O . VAL A 1 275 ? 3.425 -12.359 8.749 1.00 96.56 275 VAL A O 1
ATOM 2053 N N . HIS A 1 276 ? 1.341 -11.549 9.012 1.00 94.75 276 HIS A N 1
ATOM 2054 C CA . HIS A 1 276 ? 1.588 -10.844 10.263 1.00 94.75 276 HIS A CA 1
ATOM 2055 C C . HIS A 1 276 ? 0.467 -11.151 11.251 1.00 94.75 276 HIS A C 1
ATOM 2057 O O . HIS A 1 276 ? -0.710 -10.961 10.941 1.00 94.75 276 HIS A O 1
ATOM 2063 N N . LEU A 1 277 ? 0.849 -11.602 12.440 1.00 95.38 277 LEU A N 1
ATOM 2064 C CA . LEU A 1 277 ? -0.042 -11.892 13.551 1.00 95.38 277 LEU A CA 1
ATOM 2065 C C . LEU A 1 277 ? 0.303 -10.984 14.730 1.00 95.38 277 LEU A C 1
ATOM 2067 O O . LEU A 1 277 ? 1.473 -10.829 15.090 1.00 95.38 277 LEU A O 1
ATOM 2071 N N . PHE A 1 278 ? -0.724 -10.424 15.361 1.00 94.81 278 PHE A N 1
ATOM 2072 C CA . PHE A 1 278 ? -0.578 -9.582 16.541 1.00 94.81 278 PHE A CA 1
ATOM 2073 C C . PHE A 1 278 ? -1.526 -10.035 17.645 1.00 94.81 278 PHE A C 1
ATOM 2075 O O . PHE A 1 278 ? -2.676 -10.394 17.389 1.00 94.81 278 PHE A O 1
ATOM 2082 N N . ARG A 1 279 ? -1.046 -9.966 18.885 1.00 94.00 279 ARG A N 1
ATOM 2083 C CA . ARG A 1 279 ? -1.865 -10.058 20.100 1.00 94.00 279 ARG A CA 1
ATOM 2084 C C . ARG A 1 279 ? -1.807 -8.750 20.866 1.00 94.00 279 ARG A C 1
ATOM 2086 O O . ARG A 1 279 ? -0.908 -7.945 20.640 1.00 94.00 279 ARG A O 1
ATOM 2093 N N . VAL A 1 280 ? -2.719 -8.580 21.812 1.00 93.44 280 VAL A N 1
ATOM 2094 C CA . VAL A 1 280 ? -2.679 -7.452 22.744 1.00 93.44 280 VAL A CA 1
ATOM 2095 C C . VAL A 1 280 ? -2.159 -7.917 24.094 1.00 93.44 280 VAL A C 1
ATOM 2097 O O . VAL A 1 280 ? -2.661 -8.885 24.660 1.00 93.44 280 VAL A O 1
ATOM 2100 N N . GLN A 1 281 ? -1.137 -7.236 24.605 1.00 91.62 281 GLN A N 1
ATOM 2101 C CA . GLN A 1 281 ? -0.591 -7.449 25.945 1.00 91.62 281 GLN A CA 1
ATOM 2102 C C . GLN A 1 281 ? -0.273 -6.093 26.568 1.00 91.62 281 GLN A C 1
ATOM 2104 O O . GLN A 1 281 ? 0.351 -5.254 25.925 1.00 91.62 281 GLN A O 1
ATOM 2109 N N . ASN A 1 282 ? -0.707 -5.874 27.812 1.00 90.44 282 ASN A N 1
ATOM 2110 C CA . ASN A 1 282 ? -0.472 -4.630 28.560 1.00 90.44 282 ASN A CA 1
ATOM 2111 C C . ASN A 1 282 ? -0.856 -3.359 27.774 1.00 90.44 282 ASN A C 1
ATOM 2113 O O . ASN A 1 282 ? -0.126 -2.370 27.770 1.00 90.44 282 ASN A O 1
ATOM 2117 N N . GLY A 1 283 ? -1.982 -3.419 27.057 1.00 89.06 283 GLY A N 1
ATOM 2118 C CA . GLY A 1 283 ? -2.477 -2.335 26.207 1.00 89.06 283 GLY A CA 1
ATOM 2119 C C . GLY A 1 283 ? -1.562 -1.951 25.050 1.00 89.06 283 GLY A C 1
ATOM 2120 O O . GLY A 1 283 ? -1.580 -0.810 24.591 1.00 89.06 283 GLY A O 1
ATOM 2121 N N . GLN A 1 284 ? -0.754 -2.901 24.579 1.00 89.88 284 GLN A N 1
ATOM 2122 C CA . GLN A 1 284 ? 0.122 -2.760 23.425 1.00 89.88 284 GLN A CA 1
ATOM 2123 C C . GLN A 1 284 ? -0.096 -3.900 22.436 1.00 89.88 284 GLN A C 1
ATOM 2125 O O . GLN A 1 284 ? -0.391 -5.038 22.802 1.00 89.88 284 GLN A O 1
ATOM 2130 N N . TRP A 1 285 ? 0.103 -3.579 21.165 1.00 91.69 285 TRP A N 1
ATOM 2131 C CA . TRP A 1 285 ? 0.209 -4.559 20.096 1.00 91.69 285 TRP A CA 1
ATOM 2132 C C . TRP A 1 285 ? 1.547 -5.289 20.201 1.00 91.69 285 TRP A C 1
ATOM 2134 O O . TRP A 1 285 ? 2.601 -4.659 20.151 1.00 91.69 285 TRP A O 1
ATOM 2144 N N . VAL A 1 286 ? 1.513 -6.614 20.288 1.00 91.06 286 VAL A N 1
ATOM 2145 C CA . VAL A 1 286 ? 2.701 -7.469 20.336 1.00 91.06 286 VAL A CA 1
ATOM 2146 C C . VAL A 1 286 ? 2.714 -8.386 19.121 1.00 91.06 286 VAL A C 1
ATOM 2148 O O . VAL A 1 286 ? 1.774 -9.150 18.888 1.00 91.06 286 VAL A O 1
ATOM 2151 N N . TYR A 1 287 ? 3.793 -8.302 18.346 1.00 92.06 287 TYR A N 1
ATOM 2152 C CA . TYR A 1 287 ? 4.016 -9.114 17.153 1.00 92.06 287 TYR A CA 1
ATOM 2153 C C . TYR A 1 287 ? 4.337 -10.569 17.516 1.00 92.06 287 TYR A C 1
ATOM 2155 O O . TYR A 1 287 ? 5.224 -10.828 18.330 1.00 92.06 287 TYR A O 1
ATOM 2163 N N . ILE A 1 288 ? 3.641 -11.523 16.896 1.00 93.00 288 ILE A N 1
ATOM 2164 C CA . ILE A 1 288 ? 3.822 -12.959 17.144 1.00 93.00 288 ILE A CA 1
ATOM 2165 C C . ILE A 1 288 ? 4.761 -13.520 16.075 1.00 93.00 288 ILE A C 1
ATOM 2167 O O . ILE A 1 288 ? 4.337 -13.799 14.952 1.00 93.00 288 ILE A O 1
ATOM 2171 N N . LYS A 1 289 ? 6.045 -13.673 16.408 1.00 90.69 289 LYS A N 1
ATOM 2172 C CA . LYS A 1 289 ? 7.087 -14.060 15.442 1.00 90.69 289 LYS A CA 1
ATOM 2173 C C . LYS A 1 289 ? 6.906 -15.479 14.909 1.00 90.69 289 LYS A C 1
ATOM 2175 O O . LYS A 1 289 ? 7.204 -15.722 13.750 1.00 90.69 289 LYS A O 1
ATOM 2180 N N . GLU A 1 290 ? 6.405 -16.396 15.726 1.00 91.31 290 GLU A N 1
ATOM 2181 C CA . GLU A 1 290 ? 6.340 -17.831 15.429 1.00 91.31 290 GLU A CA 1
ATOM 2182 C C . GLU A 1 290 ? 5.361 -18.162 14.294 1.00 91.31 290 GLU A C 1
ATOM 2184 O O . GLU A 1 290 ? 5.565 -19.131 13.571 1.00 91.31 290 GLU A O 1
ATOM 2189 N N . GLY A 1 291 ? 4.307 -17.355 14.130 1.00 89.00 291 GLY A N 1
ATOM 2190 C CA . GLY A 1 291 ? 3.297 -17.523 13.077 1.00 89.00 291 GLY A CA 1
ATOM 2191 C C . GLY A 1 291 ? 3.319 -16.426 12.014 1.00 89.00 291 GLY A C 1
ATOM 2192 O O . GLY A 1 291 ? 2.416 -16.361 11.184 1.00 89.00 291 GLY A O 1
ATOM 2193 N N . SER A 1 292 ? 4.323 -15.550 12.049 1.00 94.38 292 SER A N 1
ATOM 2194 C CA . SER A 1 292 ? 4.471 -14.456 11.093 1.00 94.38 292 SER A CA 1
ATOM 2195 C C . SER A 1 292 ? 5.732 -14.634 10.262 1.00 94.38 292 SER A C 1
ATOM 2197 O O . SER A 1 292 ? 6.721 -15.207 10.708 1.00 94.38 292 SER A O 1
ATOM 2199 N N . GLY A 1 293 ? 5.734 -14.090 9.053 1.00 94.31 293 GLY A N 1
ATOM 2200 C CA . GLY A 1 293 ? 6.874 -14.205 8.159 1.00 94.31 293 GLY A CA 1
ATOM 2201 C C . GLY A 1 293 ? 6.484 -14.086 6.700 1.00 94.31 293 GLY A C 1
ATOM 2202 O O . GLY A 1 293 ? 5.311 -13.988 6.350 1.00 94.31 293 GLY A O 1
ATOM 2203 N N . ILE A 1 294 ? 7.497 -14.074 5.849 1.00 96.19 294 ILE A N 1
ATOM 2204 C CA . ILE A 1 294 ? 7.334 -14.138 4.399 1.00 96.19 294 ILE A CA 1
ATOM 2205 C C . ILE A 1 294 ? 7.424 -15.597 3.948 1.00 96.19 294 ILE A C 1
ATOM 2207 O O . ILE A 1 294 ? 7.981 -16.426 4.672 1.00 96.19 294 ILE A O 1
ATOM 2211 N N . SER A 1 295 ? 6.939 -15.908 2.746 1.00 97.44 295 SER A N 1
ATOM 2212 C CA . SER A 1 295 ? 7.198 -17.210 2.122 1.00 97.44 295 SER A CA 1
ATOM 2213 C C . SER A 1 295 ? 8.691 -17.559 2.166 1.00 97.44 295 SER A C 1
ATOM 2215 O O . SER A 1 295 ? 9.538 -16.669 2.041 1.00 97.44 295 SER A O 1
ATOM 2217 N N . PRO A 1 296 ? 9.062 -18.841 2.308 1.00 94.94 296 PRO A N 1
ATOM 2218 C CA . PRO A 1 296 ? 10.466 -19.222 2.358 1.00 94.94 296 PRO A CA 1
ATOM 2219 C C . PRO A 1 296 ? 11.184 -18.799 1.071 1.00 94.94 296 PRO A C 1
ATOM 2221 O O . PRO A 1 296 ? 10.656 -18.965 -0.030 1.00 94.94 296 PRO A O 1
ATOM 2224 N N . VAL A 1 297 ? 12.390 -18.249 1.215 1.00 93.50 297 VAL A N 1
ATOM 2225 C CA . VAL A 1 297 ? 13.330 -17.996 0.102 1.00 93.50 297 VAL A CA 1
ATOM 2226 C C . VAL A 1 297 ? 14.147 -19.259 -0.182 1.00 93.50 297 VAL A C 1
ATOM 2228 O O . VAL A 1 297 ? 14.469 -19.575 -1.320 1.00 93.50 297 VAL A O 1
ATOM 2231 N N . THR A 1 298 ? 14.450 -20.016 0.872 1.00 93.00 298 THR A N 1
ATOM 2232 C CA . THR A 1 298 ? 15.074 -21.340 0.820 1.00 93.00 298 THR A CA 1
ATOM 2233 C C . THR A 1 298 ? 14.339 -22.265 1.784 1.00 93.00 298 THR A C 1
ATOM 2235 O O . THR A 1 298 ? 13.717 -21.809 2.746 1.00 93.00 298 THR A O 1
ATOM 2238 N N . LEU A 1 299 ? 14.390 -23.565 1.516 1.00 91.31 299 LEU A N 1
ATOM 2239 C CA . LEU A 1 299 ? 14.026 -24.607 2.472 1.00 91.31 299 LEU A CA 1
ATOM 2240 C C . LEU A 1 299 ? 15.286 -25.119 3.187 1.00 91.31 299 LEU A C 1
ATOM 2242 O O . LEU A 1 299 ? 16.405 -24.782 2.812 1.00 91.31 299 LEU A O 1
ATOM 2246 N N . GLY A 1 300 ? 15.120 -25.978 4.191 1.00 88.19 300 GLY A N 1
ATOM 2247 C CA . GLY A 1 300 ? 16.245 -26.527 4.953 1.00 88.19 300 GLY A CA 1
ATOM 2248 C C . GLY A 1 300 ? 16.751 -25.578 6.041 1.00 88.19 300 GLY A C 1
ATOM 2249 O O . GLY A 1 300 ? 16.008 -24.735 6.541 1.00 88.19 300 GLY A O 1
ATOM 2250 N N . THR A 1 301 ? 18.003 -25.757 6.458 1.00 88.50 301 THR A N 1
ATOM 2251 C CA . THR A 1 301 ? 18.628 -24.940 7.511 1.00 88.50 301 THR A CA 1
ATOM 2252 C C . THR A 1 301 ? 19.490 -23.842 6.898 1.00 88.50 301 THR A C 1
ATOM 2254 O O . THR A 1 301 ? 19.852 -23.907 5.725 1.00 88.50 301 THR A O 1
ATOM 2257 N N . LYS A 1 302 ? 19.898 -22.849 7.701 1.00 85.19 302 LYS A N 1
ATOM 2258 C CA . LYS A 1 302 ? 20.853 -21.821 7.248 1.00 85.19 302 LYS A CA 1
ATOM 2259 C C . LYS A 1 302 ? 22.181 -22.422 6.764 1.00 85.19 302 LYS A C 1
ATOM 2261 O O . LYS A 1 302 ? 22.803 -21.860 5.873 1.00 85.19 302 LYS A O 1
ATOM 2266 N N . GLN A 1 303 ? 22.608 -23.543 7.347 1.00 92.75 303 GLN A N 1
ATOM 2267 C CA . GLN A 1 303 ? 23.855 -24.240 7.013 1.00 92.75 303 GLN A CA 1
ATOM 2268 C C . GLN A 1 303 ? 23.714 -25.179 5.805 1.00 92.75 303 GLN A C 1
ATOM 2270 O O . GLN A 1 303 ? 24.713 -25.519 5.182 1.00 92.75 303 GLN A O 1
ATOM 2275 N N . ALA A 1 304 ? 22.491 -25.599 5.476 1.00 90.62 304 ALA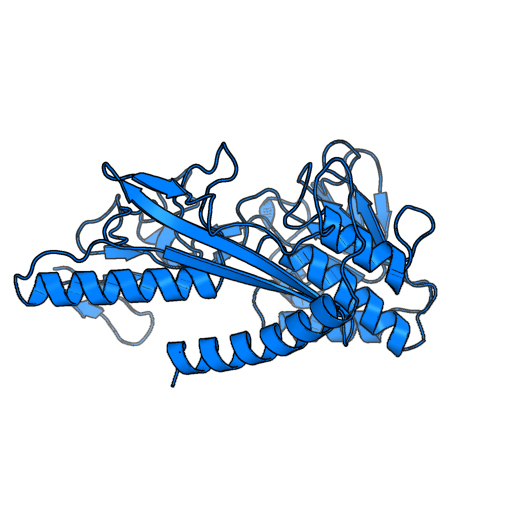 A N 1
ATOM 2276 C CA . ALA A 1 304 ? 22.195 -26.483 4.354 1.00 90.62 304 ALA A CA 1
ATOM 2277 C C . ALA A 1 304 ? 20.920 -26.009 3.627 1.00 90.62 304 ALA A C 1
ATOM 2279 O O . ALA A 1 304 ? 19.876 -26.673 3.716 1.00 90.62 304 ALA A O 1
ATOM 2280 N N . PRO A 1 305 ? 20.978 -24.845 2.946 1.00 92.19 305 PRO A N 1
ATOM 2281 C CA . PRO A 1 305 ? 19.830 -24.302 2.240 1.00 92.19 305 PRO A CA 1
ATOM 2282 C C . PRO A 1 305 ? 19.486 -25.180 1.034 1.00 92.19 305 PRO A C 1
ATOM 2284 O O . PRO A 1 305 ? 20.355 -25.657 0.306 1.00 92.19 305 PRO A O 1
ATOM 2287 N N . LYS A 1 306 ? 18.191 -25.373 0.808 1.00 93.25 306 LYS A N 1
ATOM 2288 C CA . LYS A 1 306 ? 17.624 -26.089 -0.334 1.00 93.25 306 LYS A CA 1
ATOM 2289 C C . LYS A 1 306 ? 16.776 -25.129 -1.168 1.00 93.25 306 LYS A C 1
ATOM 2291 O O . LYS A 1 306 ? 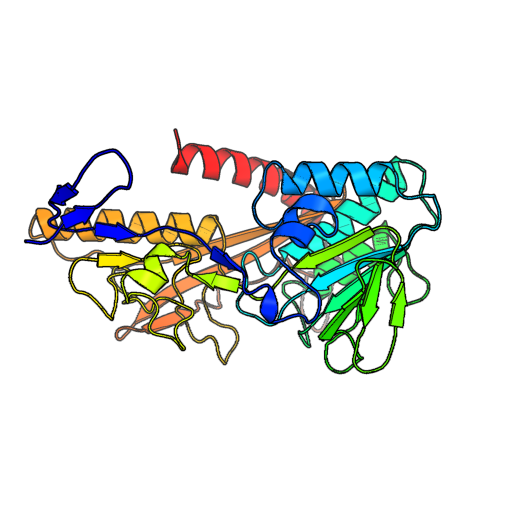16.130 -24.244 -0.599 1.00 93.25 306 LYS A O 1
ATOM 2296 N N . PRO A 1 307 ? 16.733 -25.295 -2.498 1.00 91.56 307 PRO A N 1
ATOM 2297 C CA . PRO A 1 307 ? 15.850 -24.498 -3.337 1.00 91.56 307 PRO A CA 1
ATOM 2298 C C . PRO A 1 307 ? 14.386 -24.759 -2.968 1.00 91.56 307 PRO A C 1
ATOM 2300 O O . PRO A 1 307 ? 14.011 -25.882 -2.622 1.00 91.56 307 PRO A O 1
ATOM 2303 N N . VAL A 1 308 ? 13.556 -23.721 -3.052 1.00 94.44 308 VAL A N 1
ATOM 2304 C CA . VAL A 1 308 ? 12.104 -23.853 -2.903 1.00 94.44 308 VAL A CA 1
ATOM 2305 C C . VAL A 1 308 ? 11.545 -24.457 -4.197 1.00 94.44 308 VAL A C 1
ATOM 2307 O O . VAL A 1 308 ? 11.744 -23.874 -5.266 1.00 94.44 308 VAL A O 1
ATOM 2310 N N . PRO A 1 309 ? 10.857 -25.613 -4.154 1.00 94.31 309 PRO A N 1
ATOM 2311 C CA . PRO A 1 309 ? 10.279 -26.212 -5.348 1.00 94.31 309 PRO A CA 1
ATOM 2312 C C . PRO A 1 309 ? 9.275 -25.277 -6.019 1.00 94.31 309 PRO A C 1
ATOM 2314 O O . PRO A 1 309 ? 8.469 -24.629 -5.350 1.00 94.31 309 PRO A O 1
ATOM 2317 N N . ARG A 1 310 ? 9.270 -25.265 -7.356 1.00 93.00 310 ARG A N 1
ATOM 2318 C CA . ARG A 1 310 ? 8.435 -24.351 -8.148 1.00 93.00 310 ARG A CA 1
ATOM 2319 C C . ARG A 1 310 ? 6.949 -24.395 -7.786 1.00 93.00 310 ARG A C 1
ATOM 2321 O O . ARG A 1 310 ? 6.280 -23.365 -7.814 1.00 93.00 310 ARG A O 1
ATOM 2328 N N . ILE A 1 311 ? 6.457 -25.576 -7.419 1.00 96.25 311 ILE A N 1
ATOM 2329 C CA . ILE A 1 311 ? 5.062 -25.798 -7.044 1.00 96.25 311 ILE A CA 1
ATOM 2330 C C . ILE A 1 311 ? 4.606 -24.905 -5.881 1.00 96.25 311 ILE A C 1
ATOM 2332 O O . ILE A 1 311 ? 3.469 -24.459 -5.903 1.00 96.25 311 ILE A O 1
ATOM 2336 N N . TYR A 1 312 ? 5.484 -24.536 -4.937 1.00 96.19 312 TYR A N 1
ATOM 2337 C CA . TYR A 1 312 ? 5.127 -23.604 -3.857 1.00 96.19 312 TYR A CA 1
ATOM 2338 C C . TYR A 1 312 ? 4.728 -22.233 -4.405 1.00 96.19 312 TYR A C 1
ATOM 2340 O O . TYR A 1 312 ? 3.706 -21.682 -4.010 1.00 96.19 312 TYR A O 1
ATOM 2348 N N . ARG A 1 313 ? 5.502 -21.701 -5.361 1.00 97.25 313 ARG A N 1
ATOM 2349 C CA . ARG A 1 313 ? 5.209 -20.405 -5.991 1.00 97.25 313 ARG A CA 1
ATOM 2350 C C . ARG A 1 313 ? 3.916 -20.459 -6.797 1.00 97.25 313 ARG A C 1
ATOM 2352 O O . ARG A 1 313 ? 3.140 -19.512 -6.754 1.00 97.25 313 ARG A O 1
ATOM 2359 N N . LYS A 1 314 ? 3.673 -21.569 -7.499 1.00 97.62 314 LYS A N 1
ATOM 2360 C CA . LYS A 1 314 ? 2.425 -21.783 -8.237 1.00 97.62 314 LYS A CA 1
ATOM 2361 C C . LYS A 1 314 ? 1.216 -21.829 -7.297 1.00 97.62 314 LYS A C 1
ATOM 2363 O O . LYS A 1 314 ? 0.269 -21.079 -7.49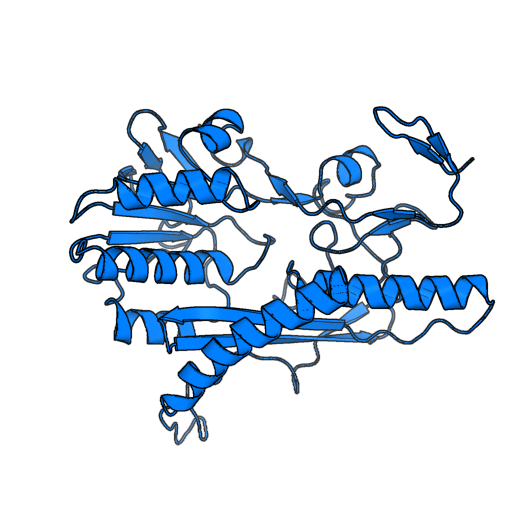1 1.00 97.62 314 LYS A O 1
ATOM 2368 N N . MET A 1 315 ? 1.284 -22.644 -6.247 1.00 98.06 315 MET A N 1
ATOM 2369 C CA . MET A 1 315 ? 0.201 -22.769 -5.269 1.00 98.06 315 MET A CA 1
ATOM 2370 C C . MET A 1 315 ? -0.095 -21.436 -4.578 1.00 98.06 315 MET A C 1
ATOM 2372 O O . MET A 1 315 ? -1.255 -21.088 -4.413 1.00 98.06 315 MET A O 1
ATOM 2376 N N . GLU A 1 316 ? 0.921 -20.643 -4.224 1.00 98.06 316 GLU A N 1
ATOM 2377 C CA . GLU A 1 316 ? 0.689 -19.318 -3.635 1.00 98.06 316 GLU A CA 1
ATOM 2378 C C . GLU A 1 316 ? 0.048 -18.312 -4.606 1.00 98.06 316 GLU A C 1
ATOM 2380 O O . GLU A 1 316 ? -0.638 -17.402 -4.145 1.00 98.06 316 GLU A O 1
ATOM 2385 N N . ALA A 1 317 ? 0.229 -18.464 -5.924 1.00 97.88 317 ALA A N 1
ATOM 2386 C CA . ALA A 1 317 ? -0.518 -17.676 -6.908 1.00 97.88 317 ALA A CA 1
ATOM 2387 C C . ALA A 1 317 ? -2.001 -18.085 -6.934 1.00 97.88 317 ALA A C 1
ATOM 2389 O O . ALA A 1 317 ? -2.875 -17.230 -6.833 1.00 97.88 317 ALA A O 1
ATOM 2390 N N . GLU A 1 318 ? -2.291 -19.389 -6.959 1.00 97.44 318 GLU A N 1
ATOM 2391 C CA . GLU A 1 318 ? -3.666 -19.912 -6.901 1.00 97.44 318 GLU A CA 1
ATOM 2392 C C . GLU A 1 318 ? -4.367 -19.544 -5.577 1.00 97.44 318 GLU A C 1
ATOM 2394 O O . GLU A 1 318 ? -5.545 -19.177 -5.549 1.00 97.44 318 GLU A O 1
ATOM 2399 N N . TYR A 1 319 ? -3.637 -19.577 -4.460 1.00 98.31 319 TYR A N 1
ATOM 2400 C CA . TYR A 1 319 ? -4.151 -19.162 -3.156 1.00 98.31 319 TYR A CA 1
ATOM 2401 C C . TYR A 1 319 ? -4.410 -17.663 -3.062 1.00 98.31 319 TYR A C 1
ATOM 2403 O O . TYR A 1 319 ? -5.312 -17.273 -2.322 1.00 98.31 319 TYR A O 1
ATOM 2411 N N . ALA A 1 320 ? -3.684 -16.824 -3.805 1.00 98.25 320 ALA A N 1
ATOM 2412 C CA . ALA A 1 320 ? -3.969 -15.395 -3.863 1.00 98.25 320 ALA A CA 1
ATOM 2413 C C . ALA A 1 320 ? -5.364 -15.128 -4.460 1.00 98.25 320 ALA A C 1
ATOM 2415 O O . ALA A 1 320 ? -6.125 -14.335 -3.900 1.00 98.25 320 ALA A O 1
ATOM 2416 N N . ASP A 1 321 ? -5.741 -15.848 -5.522 1.00 95.94 321 ASP A N 1
ATOM 2417 C CA . ASP A 1 321 ? -7.078 -15.764 -6.124 1.00 95.94 321 ASP A CA 1
ATOM 2418 C C . ASP A 1 321 ? -8.168 -16.257 -5.167 1.00 95.94 321 ASP A C 1
ATOM 2420 O O . ASP A 1 321 ? -9.205 -15.605 -4.997 1.00 95.94 321 ASP A O 1
ATOM 2424 N N . GLY A 1 322 ? -7.930 -17.395 -4.507 1.00 97.50 322 GLY A N 1
ATOM 2425 C CA . GLY A 1 322 ? -8.836 -17.921 -3.486 1.00 97.50 322 GLY A CA 1
ATOM 2426 C C . GLY A 1 322 ? -9.013 -16.950 -2.315 1.00 97.50 322 GLY A C 1
ATOM 2427 O O . GLY A 1 322 ? -10.137 -16.684 -1.889 1.00 97.50 322 GLY A O 1
ATOM 2428 N N . TRP A 1 323 ? -7.914 -16.367 -1.830 1.00 98.25 323 TRP A N 1
ATOM 2429 C CA . TRP A 1 323 ? -7.919 -15.351 -0.780 1.00 98.25 323 TRP A CA 1
ATOM 2430 C C . TRP A 1 323 ? -8.729 -14.119 -1.187 1.00 98.25 323 TRP A C 1
ATOM 2432 O O . TRP A 1 323 ? -9.561 -13.672 -0.402 1.00 98.25 323 TRP A O 1
ATOM 2442 N N . LEU A 1 324 ? -8.545 -13.602 -2.407 1.00 97.25 324 LEU A N 1
ATOM 2443 C CA . LEU A 1 324 ? -9.273 -12.425 -2.882 1.00 97.25 324 LEU A CA 1
ATOM 2444 C C . LEU A 1 324 ? -10.784 -12.681 -2.913 1.00 97.25 324 LEU A C 1
ATOM 2446 O O . LEU A 1 324 ? -11.551 -11.883 -2.377 1.00 97.25 324 LEU A O 1
ATOM 2450 N N . ARG A 1 325 ? -11.214 -13.806 -3.498 1.00 97.56 325 ARG A N 1
ATOM 2451 C CA . ARG A 1 325 ? -12.638 -14.175 -3.572 1.00 97.56 325 ARG A CA 1
ATOM 2452 C C . ARG A 1 325 ? -13.253 -14.320 -2.183 1.00 97.56 325 ARG A C 1
ATOM 2454 O O . ARG A 1 325 ? -14.321 -13.769 -1.931 1.00 97.56 325 ARG A O 1
ATOM 2461 N N . ASN A 1 326 ? -12.562 -15.013 -1.280 1.00 98.06 326 ASN A N 1
ATOM 2462 C CA . ASN A 1 326 ? -13.054 -15.249 0.074 1.00 98.06 326 ASN A CA 1
ATOM 2463 C C . ASN A 1 326 ? -13.091 -13.969 0.913 1.00 98.06 326 ASN A C 1
ATOM 2465 O O . ASN A 1 326 ? -14.056 -13.758 1.637 1.00 98.06 326 ASN A O 1
ATOM 2469 N N . LEU A 1 327 ? -12.083 -13.097 0.803 1.00 97.38 327 LEU A N 1
ATOM 2470 C CA . LEU A 1 327 ? -12.065 -11.832 1.537 1.00 97.38 327 LEU A CA 1
ATOM 2471 C C . LEU A 1 327 ? -13.174 -10.888 1.062 1.00 97.38 327 LEU A C 1
ATOM 2473 O O . LEU A 1 327 ? -13.784 -10.206 1.880 1.00 97.38 327 LEU A O 1
ATOM 2477 N N . LEU A 1 328 ? -13.446 -10.848 -0.247 1.00 96.56 328 LEU A N 1
ATOM 2478 C CA . LEU A 1 328 ? -14.551 -10.060 -0.793 1.00 96.56 328 LEU A CA 1
ATOM 2479 C C . LEU A 1 328 ? -15.909 -10.602 -0.341 1.00 96.56 328 LEU A C 1
ATOM 2481 O O . LEU A 1 328 ? -16.759 -9.813 0.058 1.00 96.56 328 LEU A O 1
ATOM 2485 N N . ALA A 1 329 ? -16.098 -11.924 -0.360 1.00 97.69 329 ALA A N 1
ATOM 2486 C CA . ALA A 1 329 ? -17.324 -12.542 0.136 1.00 97.69 329 ALA A CA 1
ATOM 2487 C C . ALA A 1 329 ? -17.530 -12.267 1.635 1.00 97.69 329 ALA A C 1
ATOM 2489 O O . ALA A 1 329 ? -18.593 -11.821 2.037 1.00 97.69 329 ALA A O 1
ATOM 2490 N N . ASP A 1 330 ? -16.497 -12.447 2.458 1.00 97.12 330 ASP A N 1
ATOM 2491 C CA . ASP A 1 330 ? -16.563 -12.188 3.902 1.00 97.12 330 ASP A CA 1
ATOM 2492 C C . ASP A 1 330 ? -16.845 -10.713 4.246 1.00 97.12 330 ASP A C 1
ATOM 2494 O O . ASP A 1 330 ? -17.449 -10.430 5.277 1.00 97.12 330 ASP A O 1
ATOM 2498 N N . ALA A 1 331 ? -16.419 -9.769 3.401 1.00 95.62 331 ALA A N 1
ATOM 2499 C CA . ALA A 1 331 ? -16.592 -8.340 3.654 1.00 95.62 331 ALA A CA 1
ATOM 2500 C C . ALA A 1 331 ? -17.897 -7.743 3.097 1.00 95.62 331 ALA A C 1
ATOM 2502 O O . ALA A 1 331 ? -18.350 -6.727 3.625 1.00 95.62 331 ALA A O 1
ATOM 2503 N N . PHE A 1 332 ? -18.456 -8.307 2.020 1.00 95.38 332 PHE A N 1
ATOM 2504 C CA . PHE A 1 332 ? -19.511 -7.648 1.236 1.00 95.38 332 PHE A CA 1
ATOM 2505 C C . PHE A 1 332 ? -20.700 -8.536 0.838 1.00 95.38 332 PHE A C 1
ATOM 2507 O O . PHE A 1 332 ? -21.618 -8.008 0.209 1.00 95.38 332 PHE A O 1
ATOM 2514 N N . ALA A 1 333 ? -20.677 -9.844 1.120 1.00 87.06 333 ALA A N 1
ATOM 2515 C CA . ALA A 1 333 ? -21.793 -10.740 0.793 1.00 87.06 333 ALA A CA 1
ATOM 2516 C C . ALA A 1 333 ? -22.961 -10.640 1.784 1.00 87.06 333 ALA A C 1
ATOM 2518 O O . ALA A 1 333 ? -22.735 -10.245 2.951 1.00 87.06 333 ALA A O 1
#

Foldseek 3Di:
DAWDQDPPPGIDHDPFAEAEQAKDFDQVQAAPGDPVCCQAAAPQCLPPDSSVVNLVVLLVVAAQLFEEEEQEDDDDDAPQCVVLLVLLVSQQVCVVNVSLNYAYEQLYAAQDTDPRLQSVVCQCVPFNEDPPTNYYYAYNVRFSHFRYADRVQRWTDTPPDIRGGSHHHYNGDIFARPVCLVVVQAPPVSGAGEAFPLAQATPRDPSYHYAANRHWFDDVVVVGIDHRYLQQRLLNVVLNVQQVVCVVVVHDRDFGKTKDKDKRQSDQQAIWIWIWIWGDDPRHTDTDPVPTGIDDCFDDDPVDTHHDDSNVRRVSSVVVVVVVVVSCVSVPD